Protein 6B3X (pdb70)

Sequence (341 aa):
EFGIDLEFQTMSPEASEYETCYVTSHKGPCRVATYSRDGQLIATGSADASIKILDTERMLANHPVIRTLYDHVDEVTCLAFHPTEQILASGSRDYTLKLFDYSKPSAKRAFKYIQEAEMLRSISFHPSGDFILVGTQHPTLRLYDINTFQCFVSCNPQDQHTDAICSVNYNSSANMYVTGSKDGCIKLWDGVSNRCITTFEKAHDGAEVCSAIFSKNSKYILSSGKDSVAKLWEISTGRTLVRYTGAGLSGRQVHRTQAVFNHTEDYVLLPDERTISLCCWDSRTAERRNLLSLGHNNIVRCIVHSPTNPGFMTCSDDFRARFWYRRYPKPDTQQMIPFQP

Nearest PDB structures (foldseek):
  6b3x-assembly1_A  TM=1.003E+00  e=6.535E-68  Homo sapiens
  8eo0-assembly1_A  TM=8.792E-01  e=9.219E-17  Schizosaccharomyces pombe
  8evl-assembly3_C  TM=8.689E-01  e=1.199E-16  Schizosaccharomyces pombe
  4j8g-assembly1_A  TM=8.724E-01  e=9.291E-16  Schizosaccharomyces pombe
  5i2t-assembly1_A  TM=4.723E-01  e=9.291E-16  Saccharomyces cerevisiae

InterPro domains:
  IPR001680 WD40 repeat [PF00400] (105-134)
  IPR001680 WD40 repeat [PF00400] (166-201)
  IPR001680 WD40 repeat [PF00400] (221-245)
  IPR001680 WD40 repeat [PF00400] (260-290)
  IPR001680 WD40 repeat [PF00400] (295-333)
  IPR001680 WD40 repeat [PF00400] (393-424)
  IPR001680 WD40 repeat [PS50082] (104-138)
  IPR001680 WD40 repeat [PS50082] (169-210)
  IPR001680 WD40 repeat [PS50082] (258-299)
  IPR001680 WD40 repeat [PS50082] (309-343)
  IPR001680 WD40 repeat [SM00320] (97-136)
  IPR001680 WD40 repeat [SM00320] (162-201)
  IPR001680 WD40 repeat [SM00320] (206-245)
  IPR001680 WD40 repeat [SM00320] (248-290)
  IPR001680 WD40 repeat [SM00320] (293-334)
  IPR001680 WD40 repeat [SM00320] (385-425)
  IPR015943 WD40/YVTN repeat-like-containing domain superfamily [G3DSA:2.130.10.10] (86-257)
  IPR015943 WD40/YVTN repeat-like-containing domain superfamily [G3DSA:2.130.10.10] (258-431)
  IPR019775 WD40 repeat, conserved site [PS00678] (321-335)
  IPR032028 Cleavage stimulation factor subunit 1, dimerisation domain [PF16699] (8-60)

Solvent-accessible surface area: 14177 Å² total; per-residue (Å²): 213,129,27,0,42,63,120,200,212,48,111,18,16,20,1,38,95,9,77,38,20,55,60,8,51,7,185,7,26,0,60,12,4,21,23,9,109,80,2,90,26,0,0,0,0,0,36,47,13,12,0,29,0,0,28,12,114,92,4,56,120,152,116,15,28,40,27,30,0,105,38,17,139,44,17,0,30,7,11,10,8,26,29,112,97,90,23,0,0,0,0,0,100,21,83,15,1,17,4,0,62,13,44,137,95,90,22,66,151,20,112,115,118,14,134,9,57,52,34,1,40,14,12,12,12,0,4,26,2,46,17,0,1,0,0,0,74,68,36,29,7,3,2,6,24,20,115,82,54,108,8,21,12,6,62,40,104,159,10,15,5,115,60,6,0,2,9,2,44,21,3,57,50,1,69,34,4,0,0,0,0,67,28,0,18,0,15,4,2,44,0,49,21,1,84,23,89,45,49,10,129,136,0,0,126,35,26,36,0,4,4,0,41,20,1,79,57,19,73,3,0,0,0,1,7,29,47,16,24,0,13,0,21,37,39,97,80,24,172,34,73,14,126,0,53,47,18,9,62,114,90,194,125,15,92,67,12,52,0,9,13,4,27,13,6,1,14,0,1,6,5,11,21,162,64,34,5,0,11,3,4,19,0,78,90,27,117,156,100,81,105,14,90,0,48,11,139,66,38,4,66,4,0,20,20,3,55,73,55,15,0,0,0,0,0,0,19,33,86,106,0,52,2,10,35,89,150,145,58,108,9,49,30,169,88,14,81,109,53,159,52

Structure (mmCIF, N/CA/C/O backbone):
data_6B3X
#
_entry.id   6B3X
#
_cell.length_a   43.863
_cell.length_b   74.491
_cell.length_c   95.105
_cell.angle_alpha   90.00
_cell.angle_beta   90.00
_cell.angle_gamma   90.00
#
_symmetry.space_group_name_H-M   'P 21 21 21'
#
loop_
_entity.id
_entity.type
_entity.pdbx_description
1 polymer 'Cleavage stimulation factor subunit 1'
2 polymer 'Cleavage stimulation factor subunit 3'
3 water water
#
loop_
_atom_site.group_PDB
_atom_site.id
_atom_site.type_symbol
_atom_site.label_atom_id
_atom_site.label_alt_id
_atom_site.label_comp_id
_atom_site.label_asym_id
_atom_site.label_entity_id
_atom_site.label_seq_id
_atom_site.pdbx_PDB_ins_code
_atom_site.Cartn_x
_atom_site.Cartn_y
_atom_site.Cartn_z
_atom_site.occupancy
_atom_site.B_iso_or_equiv
_atom_site.auth_seq_id
_atom_site.auth_comp_id
_atom_site.auth_asym_id
_atom_site.auth_atom_id
_atom_site.pdbx_PDB_model_num
ATOM 1 N N . GLU A 1 5 ? 29.513 39.382 16.497 1.00 76.57 78 GLU A N 1
ATOM 2 C CA . GLU A 1 5 ? 28.895 39.755 15.190 1.00 77.13 78 GLU A CA 1
ATOM 3 C C . GLU A 1 5 ? 29.365 38.838 14.051 1.00 76.69 78 GLU A C 1
ATOM 4 O O . GLU A 1 5 ? 29.454 39.254 12.890 1.00 76.36 78 GLU A O 1
ATOM 10 N N . PHE A 1 6 ? 29.670 37.590 14.406 1.00 71.47 79 PHE A N 1
ATOM 11 C CA . PHE A 1 6 ? 29.955 36.537 13.442 1.00 65.79 79 PHE A CA 1
ATOM 12 C C . PHE A 1 6 ? 28.649 35.797 13.172 1.00 62.32 79 PHE A C 1
ATOM 13 O O . PHE A 1 6 ? 28.054 35.225 14.095 1.00 60.33 79 PHE A O 1
ATOM 21 N N . GLY A 1 7 ? 28.200 35.815 11.917 1.00 56.99 80 GLY A N 1
ATOM 22 C CA . GLY A 1 7 ? 26.922 35.208 11.551 1.00 52.84 80 GLY A CA 1
ATOM 23 C C . GLY A 1 7 ? 26.824 34.818 10.091 1.00 51.57 80 GLY A C 1
ATOM 24 O O . GLY A 1 7 ? 27.694 35.152 9.290 1.00 52.74 80 GLY A O 1
ATOM 25 N N . ILE A 1 8 ? 25.758 34.110 9.738 1.00 51.11 81 ILE A N 1
AT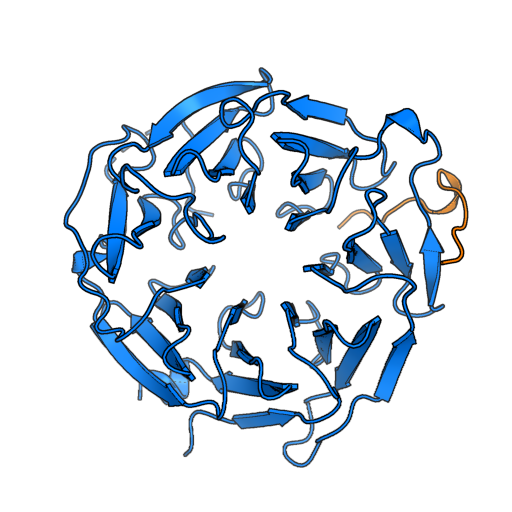OM 26 C CA . ILE A 1 8 ? 25.552 33.704 8.350 1.00 51.08 81 ILE A CA 1
ATOM 27 C C . ILE A 1 8 ? 25.129 34.885 7.467 1.00 52.93 81 ILE A C 1
ATOM 28 O O . ILE A 1 8 ? 24.207 35.635 7.802 1.00 53.07 81 ILE A O 1
ATOM 33 N N . ASP A 1 9 ? 25.839 35.049 6.353 1.00 54.79 82 ASP A N 1
ATOM 34 C CA . ASP A 1 9 ? 25.535 36.069 5.356 1.00 56.94 82 ASP A CA 1
ATOM 35 C C . ASP A 1 9 ? 25.859 35.527 3.965 1.00 58.33 82 ASP A C 1
ATOM 36 O O . ASP A 1 9 ? 27.005 35.603 3.507 1.00 58.20 82 ASP A O 1
ATOM 41 N N . LEU A 1 10 ? 24.837 34.987 3.305 1.00 59.94 83 LEU A N 1
ATOM 42 C CA . LEU A 1 10 ? 24.987 34.330 2.003 1.00 63.06 83 LEU A CA 1
ATOM 43 C C . LEU A 1 10 ? 25.205 35.323 0.863 1.00 66.74 83 LEU A C 1
ATOM 44 O O . LEU A 1 10 ? 25.642 34.945 -0.225 1.00 69.61 83 LEU A O 1
ATOM 49 N N . GLU A 1 11 ? 24.895 36.589 1.119 1.00 69.10 84 GLU A N 1
ATOM 50 C CA . GLU A 1 11 ? 25.115 37.643 0.146 1.00 72.76 84 GLU A CA 1
ATOM 51 C C . GLU A 1 11 ? 26.599 38.000 0.073 1.00 75.88 84 GLU A C 1
ATOM 52 O O . GLU A 1 11 ? 27.116 38.287 -1.006 1.00 78.07 84 GLU A O 1
ATOM 58 N N . PHE A 1 12 ? 27.275 37.970 1.222 1.00 78.63 85 PHE A N 1
ATOM 59 C CA . PHE A 1 12 ? 28.709 38.268 1.303 1.00 79.68 85 PHE A CA 1
ATOM 60 C C . PHE A 1 12 ? 29.455 37.190 2.085 1.00 79.50 85 PHE A C 1
ATOM 61 O O . PHE A 1 12 ? 30.259 36.445 1.527 1.00 81.06 85 PHE A O 1
ATOM 69 N N . GLN A 1 17 ? 34.459 29.308 4.811 1.00 65.17 90 GLN A N 1
ATOM 70 C CA . GLN A 1 17 ? 34.895 28.396 5.868 1.00 65.01 90 GLN A CA 1
ATOM 71 C C . GLN A 1 17 ? 34.272 28.751 7.222 1.00 61.65 90 GLN A C 1
ATOM 72 O O . GLN A 1 17 ? 34.227 29.920 7.611 1.00 63.68 90 GLN A O 1
ATOM 78 N N . THR A 1 18 ? 33.787 27.737 7.930 1.00 57.09 91 THR A N 1
ATOM 79 C CA . THR A 1 18 ? 33.171 27.938 9.240 1.00 54.86 91 THR A CA 1
ATOM 80 C C . THR A 1 18 ? 34.235 28.275 10.291 1.00 54.95 91 THR A C 1
ATOM 81 O O . THR A 1 18 ? 35.427 28.019 10.086 1.00 54.67 91 THR A O 1
ATOM 85 N N . MET A 1 19 ? 33.802 28.847 11.411 1.00 53.45 92 MET A N 1
ATOM 86 C CA . MET A 1 19 ? 34.728 29.291 12.453 1.00 55.61 92 MET A CA 1
ATOM 87 C C . MET A 1 19 ? 34.341 28.811 13.850 1.00 54.41 92 MET A C 1
ATOM 88 O O . MET A 1 19 ? 34.567 29.511 14.844 1.00 54.48 92 MET A O 1
ATOM 93 N N . SER A 1 20 ? 33.773 27.608 13.914 1.00 52.48 93 SER A N 1
ATOM 94 C CA . SER A 1 20 ? 33.285 27.035 15.167 1.00 51.37 93 SER A CA 1
ATOM 95 C C . SER A 1 20 ? 33.187 25.511 15.069 1.00 50.00 93 SER A C 1
ATOM 96 O O . SER A 1 20 ? 33.169 24.964 13.970 1.00 50.87 93 SER A O 1
ATOM 99 N N . PRO A 1 21 ? 33.147 24.820 16.221 1.00 50.17 94 PRO A N 1
ATOM 100 C CA . PRO A 1 21 ? 33.055 23.356 16.215 1.00 49.48 94 PRO A CA 1
ATOM 101 C C . PRO A 1 21 ? 31.681 22.800 15.825 1.00 49.83 94 PRO A C 1
ATOM 102 O O . PRO A 1 21 ? 30.653 23.321 16.263 1.00 51.82 94 PRO A O 1
ATOM 106 N N . GLU A 1 22 ? 31.677 21.745 15.011 1.00 50.41 95 GLU A N 1
ATOM 107 C CA . GLU A 1 22 ? 30.486 20.935 14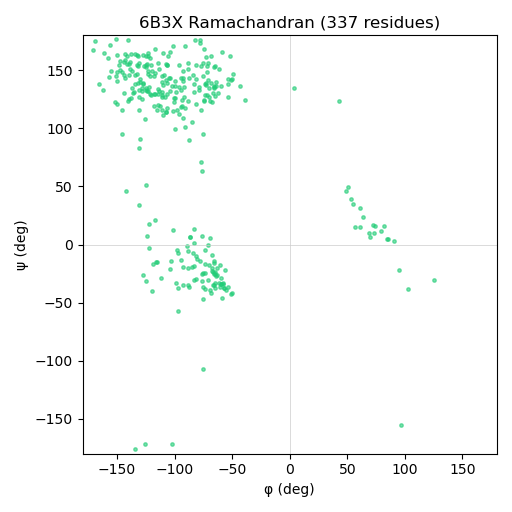.764 1.00 50.22 95 GLU A CA 1
ATOM 108 C C . GLU A 1 22 ? 29.874 20.483 16.076 1.00 48.21 95 GLU A C 1
ATOM 109 O O . GLU A 1 22 ? 30.544 20.458 17.111 1.00 46.67 95 GLU A O 1
ATOM 115 N N . ALA A 1 23 ? 28.616 20.066 16.010 1.00 47.10 96 ALA A N 1
ATOM 116 C CA . ALA A 1 23 ? 27.917 19.509 17.163 1.00 47.36 96 ALA A CA 1
ATOM 117 C C . ALA A 1 23 ? 28.639 18.298 17.763 1.00 46.30 96 ALA A C 1
ATOM 118 O O . ALA A 1 23 ? 28.664 18.131 18.983 1.00 46.21 96 ALA A O 1
ATOM 120 N N . SER A 1 24 ? 29.229 17.472 16.900 1.00 45.74 97 SER A N 1
ATOM 121 C CA . SER A 1 24 ? 29.879 16.222 17.311 1.00 45.79 97 SER A CA 1
ATOM 122 C C . SER A 1 24 ? 31.081 16.428 18.235 1.00 46.53 97 SER A C 1
ATOM 123 O O . SER A 1 24 ? 31.492 15.505 18.941 1.00 47.23 97 SER A O 1
ATOM 126 N N . GLU A 1 25 ? 31.632 17.639 18.222 1.00 46.15 98 GLU A N 1
ATOM 127 C CA . GLU A 1 25 ? 32.762 18.007 19.073 1.00 47.19 98 GLU A CA 1
ATOM 128 C C . GLU A 1 25 ? 32.351 18.446 20.482 1.00 45.15 98 GLU A C 1
ATOM 129 O O . GLU A 1 25 ? 33.210 18.652 21.336 1.00 46.86 98 GLU A O 1
ATOM 135 N N . TYR A 1 26 ? 31.048 18.595 20.719 1.00 43.69 99 TYR A N 1
ATOM 136 C CA . TYR A 1 26 ? 30.537 18.952 22.044 1.00 43.76 99 TYR A CA 1
ATOM 137 C C . TYR A 1 26 ? 30.457 17.716 22.936 1.00 43.31 99 TYR A C 1
ATOM 138 O O . TYR A 1 26 ? 30.317 16.595 22.457 1.00 43.45 99 TYR A O 1
ATOM 147 N N . GLU A 1 27 ? 30.530 17.935 24.237 1.00 42.54 100 GLU A N 1
ATOM 148 C CA . GLU A 1 27 ? 30.325 16.865 25.199 1.00 43.37 100 GLU A CA 1
ATOM 149 C C . GLU A 1 27 ? 29.329 17.322 26.264 1.00 41.68 100 GLU A C 1
ATOM 150 O O . GLU A 1 27 ? 29.150 18.522 26.472 1.00 41.26 100 GLU A O 1
ATOM 156 N N . THR A 1 28 ? 28.662 16.374 26.913 1.00 41.39 101 THR A N 1
ATOM 157 C CA . THR A 1 28 ? 27.861 16.690 28.092 1.00 41.57 101 THR A CA 1
ATOM 158 C C . THR A 1 28 ? 28.811 17.124 29.196 1.00 41.98 101 THR A C 1
ATOM 159 O O . THR A 1 28 ? 29.797 16.443 29.460 1.00 43.31 101 THR A O 1
ATOM 163 N N . CYS A 1 29 ? 28.511 18.255 29.831 1.00 43.68 102 CYS A N 1
ATOM 164 C CA . CYS A 1 29 ? 29.326 18.766 30.931 1.00 44.59 102 CYS A CA 1
ATOM 165 C C . CYS A 1 29 ? 28.581 18.782 32.262 1.00 44.44 102 CYS A C 1
ATOM 166 O O . CYS A 1 29 ? 29.191 18.928 33.316 1.00 47.56 102 CYS A O 1
ATOM 169 N N . TYR A 1 30 ? 27.263 18.635 32.206 1.00 45.35 103 TYR A N 1
ATOM 170 C CA . TYR A 1 30 ? 26.427 18.563 33.407 1.00 45.53 103 TYR A CA 1
ATOM 171 C C . TYR A 1 30 ? 25.037 18.053 33.059 1.00 44.54 103 TYR A C 1
ATOM 172 O O . TYR A 1 30 ? 24.449 18.442 32.038 1.00 42.76 103 TYR A O 1
ATOM 181 N N . VAL A 1 31 ? 24.529 17.173 33.915 1.00 44.94 104 VAL A N 1
ATOM 182 C CA . VAL A 1 31 ? 23.179 16.643 33.773 1.00 45.11 104 VAL A CA 1
ATOM 183 C C . VAL A 1 31 ? 22.327 17.022 34.991 1.00 45.25 104 VAL A C 1
ATOM 184 O O . VAL A 1 31 ? 22.741 16.848 36.143 1.00 45.35 104 VAL A O 1
ATOM 188 N N . THR A 1 32 ? 21.148 17.573 34.724 1.00 43.25 105 THR A N 1
ATOM 189 C CA . THR A 1 32 ? 20.194 17.857 35.788 1.00 44.04 105 THR A CA 1
ATOM 190 C C . THR A 1 32 ? 18.881 17.114 35.570 1.00 44.21 105 THR A C 1
ATOM 191 O O . THR A 1 32 ? 18.525 16.764 34.443 1.00 44.13 105 THR A O 1
ATOM 195 N N . SER A 1 33 ? 18.170 16.867 36.658 1.00 46.24 106 SER A N 1
ATOM 196 C CA . SER A 1 33 ? 16.992 16.036 36.594 1.00 48.25 106 SER A CA 1
ATOM 197 C C . SER A 1 33 ? 15.786 16.716 37.219 1.00 49.04 106 SER A C 1
ATOM 198 O O . SER A 1 33 ? 15.841 17.155 38.364 1.00 48.90 106 SER A O 1
ATOM 201 N N . HIS A 1 34 ? 14.709 16.805 36.440 1.00 48.84 107 HIS A N 1
ATOM 202 C CA . HIS A 1 34 ? 13.393 17.192 36.941 1.00 48.40 107 HIS A CA 1
ATOM 203 C C . HIS A 1 34 ? 12.624 15.960 37.349 1.00 47.89 107 HIS A C 1
ATOM 204 O O . HIS A 1 34 ? 13.049 14.839 37.072 1.00 45.61 107 HIS A O 1
ATOM 211 N N . LYS A 1 35 ? 11.483 16.157 38.007 1.00 48.70 108 LYS A N 1
ATOM 212 C CA . LYS A 1 35 ? 10.617 15.046 38.424 1.00 50.53 108 LYS A CA 1
ATOM 213 C C . LYS A 1 35 ? 9.591 14.658 37.348 1.00 49.92 108 LYS A C 1
ATOM 214 O O . LYS A 1 35 ? 8.849 13.689 37.508 1.00 52.18 108 LYS A O 1
ATOM 220 N N . GLY A 1 36 ? 9.551 15.425 36.262 1.00 46.71 109 GLY A N 1
ATOM 221 C CA . GLY A 1 36 ? 8.738 15.101 35.096 1.00 44.99 109 GLY A CA 1
ATOM 222 C C . GLY A 1 36 ? 9.504 15.444 33.827 1.00 44.25 109 GLY A C 1
ATOM 223 O O . GLY A 1 36 ? 10.611 15.976 33.902 1.00 43.66 109 GLY A O 1
ATOM 224 N N . PRO A 1 37 ? 8.925 15.137 32.649 1.00 43.32 110 PRO A N 1
ATOM 225 C CA . PRO A 1 37 ? 9.575 15.474 31.379 1.00 43.22 110 PRO A CA 1
ATOM 226 C C . PRO A 1 37 ? 10.016 16.940 31.319 1.00 41.71 110 PRO A C 1
ATOM 227 O O . PRO A 1 37 ? 9.317 17.817 31.822 1.00 41.90 110 PRO A O 1
ATOM 231 N N . CYS A 1 38 ? 11.172 17.191 30.718 1.00 41.54 111 CYS A N 1
ATOM 232 C CA . CYS A 1 38 ? 11.711 18.547 30.602 1.00 41.12 111 CYS A CA 1
ATOM 233 C C . CYS A 1 38 ? 11.573 18.987 29.156 1.00 39.00 111 CYS A C 1
ATOM 234 O O . CYS A 1 38 ? 12.197 18.400 28.274 1.00 39.49 111 CYS A O 1
ATOM 237 N N . ARG A 1 39 ? 10.741 19.998 28.910 1.00 38.84 112 ARG A N 1
ATOM 238 C CA . ARG A 1 39 ? 10.356 20.349 27.532 1.00 39.94 112 ARG A CA 1
ATOM 239 C C . ARG A 1 39 ? 10.644 21.793 27.149 1.00 39.63 112 ARG A C 1
ATOM 240 O O . ARG A 1 39 ? 10.242 22.236 26.077 1.00 39.56 112 ARG A O 1
ATOM 248 N N . VAL A 1 40 ? 11.327 22.522 28.029 1.00 39.02 113 VAL A N 1
ATOM 249 C CA . VAL A 1 40 ? 11.751 23.887 27.731 1.00 39.23 113 VAL A CA 1
ATOM 250 C C . VAL A 1 40 ? 13.044 24.260 28.457 1.00 38.73 113 VAL A C 1
ATOM 251 O O . VAL A 1 40 ? 13.274 23.870 29.602 1.00 38.37 113 VAL A O 1
ATOM 255 N N . ALA A 1 41 ? 13.893 24.987 27.740 1.00 38.47 114 ALA A N 1
ATOM 256 C CA . ALA A 1 41 ? 15.028 25.690 28.311 1.00 37.58 114 ALA A CA 1
ATOM 257 C C . ALA A 1 41 ? 15.201 26.990 27.547 1.00 37.79 114 ALA A C 1
ATOM 258 O O . ALA A 1 41 ? 14.734 27.117 26.411 1.00 36.90 114 ALA A O 1
ATOM 260 N N . THR A 1 42 ? 15.852 27.957 28.181 1.00 38.07 115 THR A N 1
ATOM 261 C CA . THR A 1 42 ? 16.225 29.193 27.516 1.00 38.86 115 THR A CA 1
ATOM 262 C C . THR A 1 42 ? 17.533 29.737 28.082 1.00 39.61 115 THR A C 1
ATOM 263 O O . THR A 1 42 ? 17.862 29.508 29.248 1.00 38.77 115 THR A O 1
ATOM 267 N N . TYR A 1 43 ? 18.277 30.435 27.229 1.00 40.83 116 TYR A N 1
ATOM 268 C CA . TYR A 1 43 ? 19.503 31.119 27.621 1.00 41.92 116 TYR A CA 1
ATOM 269 C C . TYR A 1 43 ? 19.205 32.554 27.999 1.00 43.02 116 TYR A C 1
ATOM 270 O O . TYR A 1 43 ? 18.385 33.210 27.357 1.00 43.75 116 TYR A O 1
ATOM 279 N N . SER A 1 44 ? 19.872 33.048 29.034 1.00 44.31 117 SER A N 1
ATOM 280 C CA . SER A 1 44 ? 19.892 34.487 29.273 1.00 46.95 117 SER A CA 1
ATOM 281 C C . SER A 1 44 ? 20.627 35.136 28.100 1.00 47.89 117 SER A C 1
ATOM 282 O O . SER A 1 44 ? 21.440 34.487 27.437 1.00 47.48 117 SER A O 1
ATOM 285 N N . ARG A 1 45 ? 20.319 36.401 27.825 1.00 52.03 118 ARG A N 1
ATOM 286 C CA . ARG A 1 45 ? 20.864 37.087 26.648 1.00 54.91 118 ARG A CA 1
ATOM 287 C C . ARG A 1 45 ? 22.387 37.150 26.663 1.00 55.62 118 ARG A C 1
ATOM 288 O O . ARG A 1 45 ? 23.024 37.068 25.614 1.00 55.45 118 ARG A O 1
ATOM 296 N N . ASP A 1 46 ? 22.957 37.276 27.861 1.00 57.08 119 ASP A N 1
ATOM 297 C CA . ASP A 1 46 ? 24.405 37.294 28.041 1.00 58.78 119 ASP A CA 1
ATOM 298 C C . ASP A 1 46 ? 25.020 35.888 27.973 1.00 57.89 119 ASP A C 1
ATOM 299 O O . ASP A 1 46 ? 26.239 35.739 27.855 1.00 61.39 119 ASP A O 1
ATOM 304 N N . GLY A 1 47 ? 24.172 34.867 28.064 1.00 55.28 12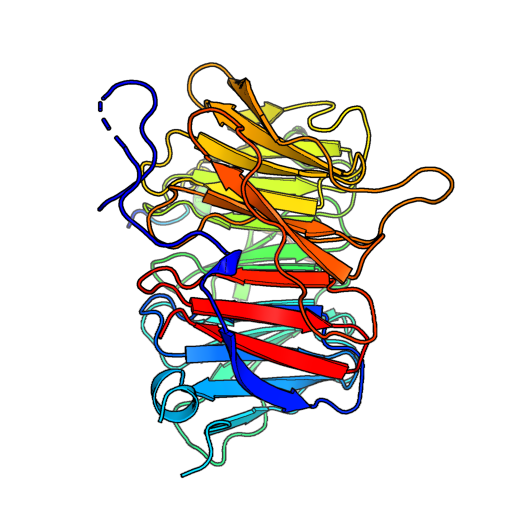0 GLY A N 1
ATOM 305 C CA . GLY A 1 47 ? 24.597 33.483 27.875 1.00 52.12 120 GLY A CA 1
ATOM 306 C C . GLY A 1 47 ? 25.160 32.794 29.101 1.00 49.91 120 GLY A C 1
ATOM 307 O O . GLY A 1 47 ? 25.611 31.657 29.013 1.00 50.60 120 GLY A O 1
ATOM 308 N N . GLN A 1 48 ? 25.129 33.471 30.245 1.00 50.44 121 GLN A N 1
ATOM 309 C CA . GLN A 1 48 ? 25.684 32.916 31.482 1.00 50.86 121 GLN A CA 1
ATOM 310 C C . GLN A 1 48 ? 24.723 31.960 32.173 1.00 47.96 121 GLN A C 1
ATOM 311 O O . GLN A 1 48 ? 25.145 31.032 32.869 1.00 47.23 121 GLN A O 1
ATOM 317 N N . LEU A 1 49 ? 23.432 32.195 31.983 1.00 44.79 122 LEU A N 1
ATOM 318 C CA . LEU A 1 49 ? 22.411 31.426 32.676 1.00 44.31 122 LEU A CA 1
ATOM 319 C C . LEU A 1 49 ? 21.537 30.642 31.710 1.00 41.73 122 LEU A C 1
ATOM 320 O O . LEU A 1 49 ? 21.311 31.065 30.573 1.00 41.68 122 LEU A O 1
ATOM 325 N N . ILE A 1 50 ? 21.079 29.485 32.180 1.00 40.55 123 ILE A N 1
ATOM 326 C CA . ILE A 1 50 ? 20.065 28.684 31.501 1.00 40.66 123 ILE A CA 1
ATOM 327 C C . ILE A 1 50 ? 18.951 28.353 32.493 1.00 41.44 123 ILE A C 1
ATOM 328 O O . ILE A 1 50 ? 19.216 27.985 33.645 1.00 42.05 123 ILE A O 1
ATOM 333 N N . ALA A 1 51 ? 17.711 28.505 32.039 1.00 40.51 124 ALA A N 1
ATOM 334 C CA . ALA A 1 51 ? 16.548 28.109 32.806 1.00 41.09 124 ALA A CA 1
ATOM 335 C C . ALA A 1 51 ? 15.907 26.899 32.140 1.00 41.54 124 ALA A C 1
ATOM 336 O O . ALA A 1 51 ? 15.782 26.860 30.920 1.00 41.33 124 ALA A O 1
ATOM 338 N N . THR A 1 52 ? 15.501 25.921 32.943 1.00 41.88 125 THR A N 1
ATOM 339 C CA . THR A 1 52 ? 14.805 24.743 32.431 1.00 42.78 125 THR A CA 1
ATOM 340 C C . THR A 1 52 ? 13.436 24.597 33.076 1.00 42.70 125 THR A C 1
ATOM 341 O O . THR A 1 52 ? 13.247 24.929 34.249 1.00 42.31 125 THR A O 1
ATOM 345 N N . GLY A 1 53 ? 12.482 24.108 32.294 1.00 42.36 126 GLY A N 1
ATOM 346 C CA . GLY A 1 53 ? 11.121 23.924 32.774 1.00 42.34 126 GLY A CA 1
ATOM 347 C C . GLY A 1 53 ? 10.650 22.516 32.528 1.00 40.99 126 GLY A C 1
ATOM 348 O O . GLY A 1 53 ? 11.113 21.847 31.608 1.00 41.01 126 GLY A O 1
ATOM 349 N N . SER A 1 54 ? 9.711 22.069 33.345 1.00 40.61 127 SER A N 1
ATOM 350 C CA . SER A 1 54 ? 9.298 20.684 33.309 1.00 41.28 127 SER A CA 1
ATOM 351 C C . SER A 1 54 ? 7.798 20.492 33.426 1.00 42.12 127 SER A C 1
ATOM 352 O O . SER A 1 54 ? 7.075 21.387 33.863 1.00 42.85 127 SER A O 1
ATOM 355 N N . ALA A 1 55 ? 7.348 19.294 33.060 1.00 42.64 128 ALA A N 1
ATOM 356 C CA . ALA A 1 55 ? 5.985 18.870 33.336 1.00 43.88 128 ALA A CA 1
ATOM 357 C C . ALA A 1 55 ? 5.712 18.720 34.844 1.00 45.61 128 ALA A C 1
ATOM 358 O O . ALA A 1 55 ? 4.555 18.670 35.256 1.00 47.11 128 ALA A O 1
ATOM 360 N N . ASP A 1 56 ? 6.766 18.660 35.664 1.00 46.41 129 ASP A N 1
ATOM 361 C CA . ASP A 1 56 ? 6.598 18.674 37.120 1.00 48.01 129 ASP A CA 1
ATOM 362 C C . ASP A 1 56 ? 6.285 20.087 37.642 1.00 48.85 129 ASP A C 1
ATOM 363 O O . ASP A 1 56 ? 6.257 20.322 38.854 1.00 49.22 129 ASP A O 1
ATOM 368 N N . ALA A 1 57 ? 6.071 21.013 36.704 1.00 48.30 130 ALA A N 1
ATOM 369 C CA . ALA A 1 57 ? 5.651 22.400 36.974 1.00 47.20 130 ALA A CA 1
ATOM 370 C C . ALA A 1 57 ? 6.708 23.270 37.668 1.00 45.89 130 ALA A C 1
ATOM 371 O O . ALA A 1 57 ? 6.412 24.385 38.087 1.00 46.12 130 ALA A O 1
ATOM 373 N N . SER A 1 58 ? 7.936 22.765 37.767 1.00 45.13 131 SER A N 1
ATOM 374 C CA . SER A 1 58 ? 9.031 23.504 38.400 1.00 44.05 131 SER A CA 1
ATOM 375 C C . SER A 1 58 ? 10.038 24.055 37.391 1.00 43.86 131 SER A C 1
ATOM 376 O O . SER A 1 58 ? 10.111 23.602 36.233 1.00 41.29 131 SER A O 1
ATOM 379 N N . ILE A 1 59 ? 10.824 25.021 37.861 1.00 42.98 132 ILE A N 1
ATOM 380 C CA . ILE A 1 59 ? 11.823 25.689 37.046 1.00 43.13 132 ILE A CA 1
ATOM 381 C C . ILE A 1 59 ? 13.187 25.692 37.727 1.00 45.06 132 ILE A C 1
ATOM 382 O O . ILE A 1 59 ? 13.303 26.020 38.913 1.00 47.09 132 ILE A O 1
ATOM 387 N N . LYS A 1 60 ? 14.215 25.320 36.972 1.00 45.11 133 LYS A N 1
ATOM 388 C CA . LYS A 1 60 ? 15.586 25.402 37.454 1.00 46.09 133 LYS A CA 1
ATOM 389 C C . LYS A 1 60 ? 16.289 26.543 36.747 1.00 44.75 133 LYS A C 1
ATOM 390 O O . LYS A 1 60 ? 16.073 26.770 35.561 1.00 44.37 133 LYS A O 1
ATOM 396 N N . ILE A 1 61 ? 17.121 27.269 37.480 1.00 45.02 134 ILE A N 1
ATOM 397 C CA . ILE A 1 61 ? 18.042 28.204 36.855 1.00 45.75 134 ILE A CA 1
ATOM 398 C C . ILE A 1 61 ? 19.442 27.677 37.096 1.00 46.13 134 ILE A C 1
ATOM 399 O O . ILE A 1 61 ? 19.793 27.298 38.216 1.00 45.49 134 ILE A O 1
ATOM 404 N N . LEU A 1 62 ? 20.226 27.652 36.026 1.00 47.20 135 LEU A N 1
ATOM 405 C CA . LEU A 1 62 ? 21.527 27.013 36.029 1.00 49.57 135 LEU A CA 1
ATOM 406 C C . LEU A 1 62 ? 22.612 27.979 35.590 1.00 49.95 135 LEU A C 1
ATOM 407 O O . LEU A 1 62 ? 22.446 28.704 34.611 1.00 49.15 135 LEU A O 1
ATOM 412 N N . ASP A 1 63 ? 23.718 27.990 36.330 1.00 52.46 136 ASP A N 1
ATOM 413 C CA . ASP A 1 63 ? 24.880 28.787 35.961 1.00 53.82 136 ASP A CA 1
ATOM 414 C C . ASP A 1 63 ? 25.826 27.969 35.086 1.00 52.89 136 ASP A C 1
ATOM 415 O O . ASP A 1 63 ? 26.364 26.951 35.522 1.00 53.32 136 ASP A O 1
ATOM 420 N N . THR A 1 64 ? 26.020 28.424 33.852 1.00 51.79 137 THR A N 1
ATOM 421 C CA . THR A 1 64 ? 26.860 27.721 32.879 1.00 52.90 137 THR A CA 1
ATOM 422 C C . THR A 1 64 ? 28.320 27.574 33.306 1.00 55.05 137 THR A C 1
ATOM 423 O O . THR A 1 64 ? 28.966 26.578 32.970 1.00 56.09 137 THR A O 1
ATOM 427 N N . GLU A 1 65 ? 28.842 28.562 34.029 1.00 56.30 138 GLU A N 1
ATOM 428 C CA . GLU A 1 65 ? 30.223 28.507 34.505 1.00 59.13 138 GLU A CA 1
ATOM 429 C C . GLU A 1 65 ? 30.410 27.426 35.563 1.00 57.19 138 GLU A C 1
ATOM 430 O O . GLU A 1 65 ? 31.401 26.698 35.541 1.00 55.73 138 GLU A O 1
ATOM 436 N N . ARG A 1 66 ? 29.447 27.314 36.473 1.00 56.99 139 ARG A N 1
ATOM 437 C CA . ARG A 1 66 ? 29.467 26.264 37.489 1.00 57.44 139 ARG A CA 1
ATOM 438 C C . ARG A 1 66 ? 29.347 24.882 36.856 1.00 57.29 139 ARG A C 1
ATOM 439 O O . ARG A 1 66 ? 29.981 23.926 37.303 1.00 60.18 139 ARG A O 1
ATOM 447 N N . MET A 1 67 ? 28.536 24.791 35.806 1.00 56.20 140 MET A N 1
ATOM 448 C CA . MET A 1 67 ? 28.388 23.561 35.040 1.00 56.23 140 MET A CA 1
ATOM 449 C C . MET A 1 67 ? 29.671 23.162 34.314 1.00 57.11 140 MET A C 1
ATOM 450 O O . MET A 1 67 ? 29.938 21.975 34.148 1.00 58.33 140 MET A O 1
ATOM 455 N N . LEU A 1 68 ? 30.449 24.149 33.873 1.00 57.86 141 LEU A N 1
ATOM 456 C CA . LEU A 1 68 ? 31.746 23.881 33.254 1.00 60.49 141 LEU A CA 1
ATOM 457 C C . LEU A 1 68 ? 32.794 23.457 34.285 1.00 63.25 141 LEU A C 1
ATOM 458 O O . LEU A 1 68 ? 33.612 22.575 34.013 1.00 65.01 141 LEU A O 1
ATOM 463 N N . ALA A 1 69 ? 32.754 24.079 35.463 1.00 62.90 142 ALA A N 1
ATOM 464 C CA . ALA A 1 69 ? 33.707 23.799 36.536 1.00 64.65 142 ALA A CA 1
ATOM 465 C C . ALA A 1 69 ? 33.390 22.477 37.226 1.00 66.42 142 ALA A C 1
ATOM 466 O O . ALA A 1 69 ? 34.012 21.452 36.945 1.00 69.43 142 ALA A O 1
ATOM 468 N N . ASN A 1 89 ? 30.197 24.280 44.721 1.00 71.13 162 ASN A N 1
ATOM 469 C CA . ASN A 1 89 ? 28.996 25.108 44.619 1.00 72.31 162 ASN A CA 1
ATOM 470 C C . ASN A 1 89 ? 28.042 24.655 43.509 1.00 69.77 162 ASN A C 1
ATOM 471 O O . ASN A 1 89 ? 28.421 24.576 42.336 1.00 67.63 162 ASN A O 1
ATOM 476 N N . HIS A 1 90 ? 26.800 24.375 43.900 1.00 67.04 163 HIS A N 1
ATOM 477 C CA . HIS A 1 90 ? 25.819 23.726 43.031 1.00 65.59 163 HIS A CA 1
ATOM 478 C C . HIS A 1 90 ? 25.430 24.550 41.828 1.00 62.49 163 HIS A C 1
ATOM 479 O O . HIS A 1 90 ? 25.051 25.717 41.970 1.00 61.62 163 HIS A O 1
ATOM 486 N N . PRO A 1 91 ? 25.521 23.952 40.623 1.00 58.93 164 PRO A N 1
ATOM 487 C CA . PRO A 1 91 ? 25.157 24.615 39.365 1.00 56.17 164 PRO A CA 1
ATOM 488 C C . PRO A 1 91 ? 23.709 25.108 39.324 1.00 53.24 164 PRO A C 1
ATOM 489 O O . PRO A 1 91 ? 23.423 26.128 38.693 1.00 52.38 164 PRO A O 1
ATOM 493 N N . VAL A 1 92 ? 22.811 24.383 39.987 1.00 52.56 165 VAL A N 1
ATOM 494 C CA . VAL A 1 92 ? 21.423 24.813 40.135 1.00 50.46 165 VAL A CA 1
ATOM 495 C C . VAL A 1 92 ? 21.395 25.916 41.178 1.00 50.02 165 VAL A C 1
ATOM 496 O O . VAL A 1 92 ? 21.353 25.649 42.383 1.00 52.09 165 VAL A O 1
ATOM 500 N N . ILE A 1 93 ? 21.442 27.158 40.711 1.00 48.87 166 ILE A N 1
ATOM 501 C CA . ILE A 1 93 ? 21.476 28.301 41.621 1.00 48.60 166 ILE A CA 1
ATOM 502 C C . ILE A 1 93 ? 20.078 28.726 42.066 1.00 48.94 166 ILE A C 1
ATOM 503 O O . ILE A 1 93 ? 19.929 29.406 43.078 1.00 49.47 166 ILE A O 1
ATOM 508 N N . ARG A 1 94 ? 19.062 28.312 41.313 1.00 48.60 167 ARG A N 1
ATOM 509 C CA . ARG A 1 94 ? 17.680 28.658 41.625 1.00 49.13 167 ARG A CA 1
ATOM 510 C C . ARG A 1 94 ? 16.725 27.519 41.311 1.00 48.36 167 ARG A C 1
ATOM 511 O O . ARG A 1 94 ? 16.910 26.802 40.330 1.00 48.26 167 ARG A O 1
ATOM 519 N N . THR A 1 95 ? 15.709 27.358 42.156 1.00 48.08 168 THR A N 1
ATOM 520 C CA . THR A 1 95 ? 14.541 26.552 41.817 1.00 47.75 168 THR A CA 1
ATOM 521 C C . THR A 1 95 ? 13.275 27.337 42.135 1.00 46.68 168 THR A C 1
ATOM 522 O O . THR A 1 95 ? 13.156 27.935 43.199 1.00 48.45 168 THR A O 1
ATOM 526 N N . LEU A 1 96 ? 12.340 27.344 41.192 1.00 45.83 169 LEU A N 1
ATOM 527 C CA . LEU A 1 96 ? 11.125 28.140 41.318 1.00 45.71 169 LEU A CA 1
ATOM 528 C C . LEU A 1 96 ? 9.883 27.267 41.153 1.00 46.58 169 LEU A C 1
ATOM 529 O O . LEU A 1 96 ? 9.806 26.445 40.228 1.00 44.47 169 LEU A O 1
ATOM 534 N N . TYR A 1 97 ? 8.928 27.448 42.067 1.00 47.28 170 TYR A N 1
ATOM 535 C CA . TYR A 1 97 ? 7.718 26.627 42.129 1.00 48.17 170 TYR A CA 1
ATOM 536 C C . TYR A 1 97 ? 6.473 27.502 42.240 1.00 48.07 170 TYR A C 1
ATOM 537 O O . TYR A 1 97 ? 5.958 27.729 43.342 1.00 49.28 170 TYR A O 1
ATOM 546 N N . ASP A 1 98 ? 5.992 27.997 41.104 1.00 46.51 171 ASP A N 1
ATOM 547 C CA . ASP A 1 98 ? 4.753 28.768 41.083 1.00 46.97 171 ASP A CA 1
ATOM 548 C C . ASP A 1 98 ? 3.921 28.463 39.845 1.00 46.19 171 ASP A C 1
ATOM 549 O O . ASP A 1 98 ? 3.417 29.355 39.171 1.00 47.14 171 ASP A O 1
ATOM 554 N N . HIS A 1 99 ? 3.796 27.174 39.560 1.00 46.93 172 HIS A N 1
ATOM 555 C CA . HIS A 1 99 ? 2.914 26.678 38.517 1.00 46.41 172 HIS A CA 1
ATOM 556 C C . HIS A 1 99 ? 2.287 25.417 39.022 1.00 46.36 172 HIS A C 1
ATOM 557 O O . HIS A 1 99 ? 2.838 24.755 39.900 1.00 46.05 172 HIS A O 1
ATOM 564 N N . VAL A 1 100 ? 1.122 25.077 38.487 1.00 47.01 173 VAL A N 1
ATOM 565 C CA . VAL A 1 100 ? 0.414 23.873 38.916 1.00 48.13 173 VAL A CA 1
ATOM 566 C C . VAL A 1 100 ? 0.171 22.947 37.728 1.00 47.63 173 VAL A C 1
ATOM 567 O O . VAL A 1 100 ? -0.667 22.047 37.776 1.00 48.45 173 VAL A O 1
ATOM 571 N N . ASP A 1 101 ? 0.923 23.191 36.661 1.00 47.46 174 ASP A N 1
ATOM 572 C CA . ASP A 1 101 ? 0.894 22.375 35.459 1.00 47.36 174 ASP A CA 1
ATOM 573 C C . ASP A 1 101 ? 2.172 22.663 34.673 1.00 46.65 174 ASP A C 1
ATOM 574 O O . ASP A 1 101 ? 2.862 23.651 34.940 1.00 45.29 174 ASP A O 1
ATOM 579 N N . GLU A 1 102 ? 2.482 21.790 33.717 1.00 46.02 175 GLU A N 1
ATOM 580 C CA . GLU A 1 102 ? 3.677 21.907 32.881 1.00 45.38 175 GLU A CA 1
ATOM 581 C C . GLU A 1 102 ? 4.020 23.336 32.471 1.00 44.06 175 GLU A C 1
ATOM 582 O O . GLU A 1 102 ? 3.195 24.048 31.887 1.00 44.81 175 GLU A O 1
ATOM 588 N N . VAL A 1 103 ? 5.242 23.749 32.779 1.00 40.82 176 VAL A N 1
ATOM 589 C CA . VAL A 1 103 ? 5.783 24.970 32.197 1.00 40.14 176 VAL A CA 1
ATOM 590 C C . VAL A 1 103 ? 6.264 24.673 30.775 1.00 39.22 176 VAL A C 1
ATOM 591 O O . VAL A 1 103 ? 6.935 23.672 30.529 1.00 40.02 176 VAL A O 1
ATOM 595 N N . THR A 1 104 ? 5.886 25.545 29.849 1.00 38.85 177 THR A N 1
ATOM 596 C CA . THR A 1 104 ? 6.016 25.295 28.414 1.00 38.15 177 THR A CA 1
ATOM 597 C C . THR A 1 104 ? 6.921 26.303 27.718 1.00 37.55 177 THR A C 1
ATOM 598 O O . THR A 1 104 ? 7.345 26.072 26.589 1.00 37.64 177 THR A O 1
ATOM 602 N N . CYS A 1 105 ? 7.191 27.430 28.374 1.00 36.99 178 CYS A N 1
ATOM 603 C CA . CYS A 1 105 ? 8.005 28.487 27.765 1.00 37.03 178 CYS A CA 1
ATOM 604 C C . CYS A 1 105 ? 8.680 29.368 28.810 1.00 36.17 178 CYS A C 1
ATOM 605 O O . CYS A 1 105 ? 8.153 29.560 29.900 1.00 35.82 178 CYS A O 1
ATOM 608 N N . LEU A 1 106 ? 9.852 29.893 28.458 1.00 35.25 179 LEU A N 1
ATOM 609 C CA . LEU A 1 106 ? 10.627 30.739 29.354 1.00 37.63 179 LEU A CA 1
ATOM 610 C C . LEU A 1 106 ? 11.372 31.816 28.583 1.00 37.19 179 LEU A C 1
ATOM 611 O O . LEU A 1 106 ? 11.793 31.615 27.443 1.00 38.26 179 LEU A O 1
ATOM 616 N N . ALA A 1 107 ? 11.544 32.958 29.236 1.00 38.19 180 ALA A N 1
ATOM 617 C CA . ALA A 1 107 ? 12.297 34.071 28.684 1.00 37.51 180 ALA A CA 1
ATOM 618 C C . ALA A 1 107 ? 12.908 34.880 29.820 1.00 37.25 180 ALA A C 1
ATOM 619 O O . ALA A 1 107 ? 12.200 35.340 30.717 1.00 36.53 180 ALA A O 1
ATOM 621 N N . PHE A 1 108 ? 14.226 35.023 29.789 1.00 37.85 181 PHE A N 1
ATOM 622 C CA . PHE A 1 108 ? 14.926 35.893 30.727 1.00 40.77 181 PHE A CA 1
ATOM 623 C C . PHE A 1 108 ? 14.686 37.364 30.391 1.00 42.48 181 PHE A C 1
ATOM 624 O O . PHE A 1 108 ? 14.732 37.756 29.220 1.00 44.53 181 PHE A O 1
ATOM 632 N N . HIS A 1 109 ? 14.437 38.176 31.416 1.00 44.74 182 HIS A N 1
ATOM 633 C CA . HIS A 1 109 ? 14.427 39.628 31.256 1.00 45.62 182 HIS A CA 1
ATOM 634 C C . HIS A 1 109 ? 15.780 40.075 30.765 1.00 45.48 182 HIS A C 1
ATOM 635 O O . HIS A 1 109 ? 16.800 39.587 31.240 1.00 43.70 182 HIS A O 1
ATOM 642 N N . PRO A 1 110 ? 15.806 40.989 29.781 1.00 47.67 183 PRO A N 1
ATOM 643 C CA . PRO A 1 110 ? 17.073 41.423 29.181 1.00 49.21 183 PRO A CA 1
ATOM 644 C C . PRO A 1 110 ? 18.023 42.214 30.085 1.00 51.29 183 PRO A C 1
ATOM 645 O O . PRO A 1 110 ? 19.220 42.246 29.804 1.00 52.28 183 PRO A O 1
ATOM 649 N N . THR A 1 111 ? 17.510 42.860 31.132 1.00 52.21 184 THR A N 1
ATOM 650 C CA . THR A 1 111 ? 18.358 43.689 32.003 1.00 54.45 184 THR A CA 1
ATOM 651 C C . THR A 1 111 ? 18.236 43.335 33.480 1.00 55.46 184 THR A C 1
ATOM 652 O O . THR A 1 111 ? 19.161 43.570 34.261 1.00 58.45 184 THR A O 1
ATOM 656 N N . GLU A 1 112 ? 17.087 42.789 33.854 1.00 55.03 185 GLU A N 1
ATOM 657 C CA . GLU A 1 112 ? 16.764 42.536 35.247 1.00 56.52 185 GLU A CA 1
ATOM 658 C C . GLU A 1 112 ? 16.846 41.042 35.562 1.00 54.22 185 GLU A C 1
ATOM 659 O O . GLU A 1 112 ? 16.690 40.203 34.673 1.00 53.41 185 GLU A O 1
ATOM 665 N N . GLN A 1 113 ? 17.094 40.721 36.831 1.00 52.35 186 GLN A N 1
ATOM 666 C CA . GLN A 1 113 ? 17.088 39.340 37.299 1.00 50.40 186 GLN A CA 1
ATOM 667 C C . GLN A 1 113 ? 15.652 38.840 37.451 1.00 48.11 186 GLN A C 1
ATOM 668 O O . GLN A 1 113 ? 15.186 38.509 38.551 1.00 46.96 186 GLN A O 1
ATOM 674 N N . ILE A 1 114 ? 14.964 38.804 36.316 1.00 45.44 187 ILE A N 1
ATOM 675 C CA . ILE A 1 114 ? 13.589 38.360 36.221 1.00 43.71 187 ILE A CA 1
ATOM 676 C C . ILE A 1 114 ? 13.503 37.290 35.140 1.00 42.66 187 ILE A C 1
ATOM 677 O O . ILE A 1 114 ? 14.131 37.397 34.079 1.00 41.69 187 ILE A O 1
ATOM 682 N N . LEU A 1 115 ? 12.740 36.245 35.437 1.00 42.57 188 LEU A N 1
ATOM 683 C CA . LEU A 1 115 ? 12.429 35.213 34.467 1.00 41.73 188 LEU A CA 1
ATOM 684 C C . LEU A 1 115 ? 10.935 35.216 34.235 1.00 42.33 188 LEU A C 1
ATOM 685 O O . LEU A 1 115 ? 10.152 35.214 35.191 1.00 42.89 188 LEU A O 1
ATOM 690 N N . ALA A 1 116 ? 10.551 35.261 32.963 1.00 40.58 189 ALA A N 1
ATOM 691 C CA . ALA A 1 116 ? 9.168 35.081 32.579 1.00 41.06 189 ALA A CA 1
ATOM 692 C C . ALA A 1 116 ? 8.919 33.612 32.287 1.00 41.80 189 ALA A C 1
ATOM 693 O O . ALA A 1 116 ? 9.709 32.947 31.602 1.00 40.90 189 ALA A O 1
ATOM 695 N N . SER A 1 117 ? 7.804 33.119 32.804 1.00 42.38 190 SER A N 1
ATOM 696 C CA . SER A 1 117 ? 7.444 31.721 32.679 1.00 43.06 190 SER A CA 1
ATOM 697 C C . SER A 1 117 ? 6.011 31.572 32.168 1.00 41.70 190 SER A C 1
ATOM 698 O O . SER A 1 117 ? 5.120 32.309 32.583 1.00 42.04 190 SER A O 1
ATOM 701 N N . GLY A 1 118 ? 5.796 30.612 31.277 1.00 40.61 191 GLY A N 1
ATOM 702 C CA . GLY A 1 118 ? 4.464 30.348 30.735 1.00 39.93 191 GLY A CA 1
ATOM 703 C C . GLY A 1 118 ? 4.105 28.886 30.891 1.00 40.06 191 GLY A C 1
ATOM 704 O O . GLY A 1 118 ? 4.944 28.010 30.675 1.00 39.80 191 GLY A O 1
ATOM 705 N N . SER A 1 119 ? 2.855 28.615 31.254 1.00 40.22 192 SER A N 1
ATOM 706 C CA . SER A 1 119 ? 2.452 27.254 31.585 1.00 41.28 192 SER A CA 1
ATOM 707 C C . SER A 1 119 ? 1.156 26.790 30.921 1.00 41.40 192 SER A C 1
ATOM 708 O O . SER A 1 119 ? 0.361 27.593 30.442 1.00 41.69 192 SER A O 1
ATOM 711 N N . ARG A 1 120 ? 0.959 25.476 30.916 1.00 42.64 193 ARG A N 1
ATOM 712 C CA . ARG A 1 120 ? -0.329 24.875 30.590 1.00 45.50 193 ARG A CA 1
ATOM 713 C C . ARG A 1 120 ? -1.384 25.185 31.663 1.00 44.80 193 ARG A C 1
ATOM 714 O O . ARG A 1 120 ? -2.556 24.884 31.468 1.00 45.14 193 ARG A O 1
ATOM 722 N N . ASP A 1 121 ? -0.970 25.768 32.791 1.00 44.09 194 ASP A N 1
ATOM 723 C CA . ASP A 1 121 ? -1.921 26.213 33.828 1.00 44.30 194 ASP A CA 1
ATOM 724 C C . ASP A 1 121 ? -2.524 27.594 33.528 1.00 44.61 194 ASP A C 1
ATOM 725 O O . ASP A 1 121 ? -3.129 28.226 34.400 1.00 45.16 194 ASP A O 1
ATOM 730 N N . TYR A 1 122 ? -2.331 28.051 32.289 1.00 44.91 195 TYR A N 1
ATOM 731 C CA . TYR A 1 122 ? -2.946 29.274 31.761 1.00 44.88 195 TYR A CA 1
ATOM 732 C C . TYR A 1 122 ? -2.333 30.561 32.312 1.00 43.81 195 TYR A C 1
ATOM 733 O O . TYR A 1 122 ? -2.865 31.641 32.086 1.00 42.27 195 TYR A O 1
ATOM 742 N N . THR A 1 123 ? -1.212 30.456 33.019 1.00 42.01 196 THR A N 1
ATOM 743 C CA . T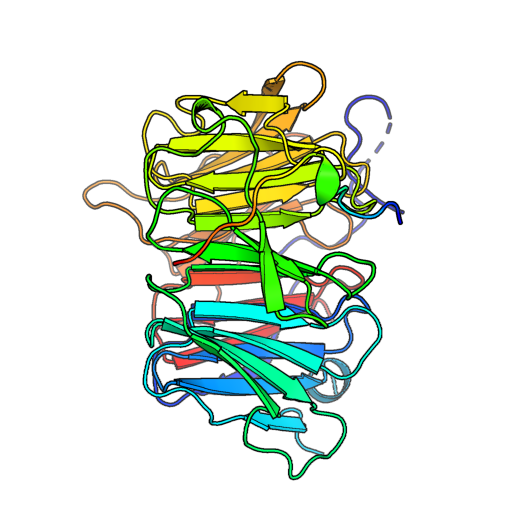HR A 1 123 ? -0.604 31.649 33.591 1.00 42.17 196 THR A CA 1
ATOM 744 C C . THR A 1 123 ? 0.742 32.001 32.978 1.00 41.07 196 THR A C 1
ATOM 745 O O . THR A 1 123 ? 1.477 31.142 32.498 1.00 41.53 196 THR A O 1
ATOM 749 N N . LEU A 1 124 ? 1.033 33.292 32.996 1.00 43.20 197 LEU A N 1
ATOM 750 C CA . LEU A 1 124 ? 2.354 33.804 32.715 1.00 43.87 197 LEU A CA 1
ATOM 751 C C . LEU A 1 124 ? 2.883 34.351 34.026 1.00 45.21 197 LEU A C 1
ATOM 752 O O . LEU A 1 124 ? 2.335 35.309 34.568 1.00 46.99 197 LEU A O 1
ATOM 757 N N . LYS A 1 125 ? 3.947 33.743 34.532 1.00 44.81 198 LYS A N 1
ATOM 758 C CA . LYS A 1 125 ? 4.528 34.162 35.795 1.00 44.31 198 LYS A CA 1
ATOM 759 C C . LYS A 1 125 ? 5.819 34.931 35.588 1.00 44.79 198 LYS A C 1
ATOM 760 O O . LYS A 1 125 ? 6.608 34.613 34.687 1.00 44.71 198 LYS A O 1
ATOM 766 N N . LEU A 1 126 ? 6.027 35.937 36.437 1.00 44.47 199 LEU A N 1
ATOM 767 C CA . LEU A 1 126 ? 7.286 36.667 36.497 1.00 44.16 199 LEU A CA 1
ATOM 768 C C . LEU A 1 126 ? 7.997 36.414 37.820 1.00 45.01 199 LEU A C 1
ATOM 769 O O . LEU A 1 126 ? 7.474 36.726 38.899 1.00 45.06 199 LEU A O 1
ATOM 774 N N . PHE A 1 127 ? 9.194 35.848 37.726 1.00 45.30 200 PHE A N 1
ATOM 775 C CA . PHE A 1 127 ? 9.996 35.531 38.899 1.00 44.40 200 PHE A CA 1
ATOM 776 C C . PHE A 1 127 ? 11.158 36.500 39.019 1.00 44.16 200 PHE A C 1
ATOM 777 O O . PHE A 1 127 ? 11.896 36.713 38.059 1.00 43.34 200 PHE A O 1
ATOM 785 N N . ASP A 1 128 ? 11.309 37.083 40.202 1.00 45.93 201 ASP A N 1
ATOM 786 C CA . ASP A 1 128 ? 12.482 37.873 40.541 1.00 48.41 201 ASP A CA 1
ATOM 787 C C . ASP A 1 128 ? 13.440 36.894 41.206 1.00 48.84 201 ASP A C 1
ATOM 788 O O . ASP A 1 128 ? 13.183 36.418 42.318 1.00 49.51 201 ASP A O 1
ATOM 793 N N . TYR A 1 129 ? 14.526 36.563 40.510 1.00 47.93 202 TYR A N 1
ATOM 794 C CA . TYR A 1 129 ? 15.448 35.547 41.013 1.00 47.92 202 TYR A CA 1
ATOM 795 C C . TYR A 1 129 ? 16.727 36.090 41.657 1.00 48.71 202 TYR A C 1
ATOM 796 O O . TYR A 1 129 ? 17.650 35.327 41.914 1.00 50.33 202 TYR A O 1
ATOM 805 N N . SER A 1 130 ? 16.775 37.394 41.929 1.00 50.88 203 SER A N 1
ATOM 806 C CA . SER A 1 130 ? 17.949 38.005 42.565 1.00 53.05 203 SER A CA 1
ATOM 807 C C . SER A 1 130 ? 18.294 37.359 43.911 1.00 55.34 203 SER A C 1
ATOM 808 O O . SER A 1 130 ? 19.473 37.178 44.228 1.00 56.51 203 SER A O 1
ATOM 811 N N . LYS A 1 131 ? 17.266 36.996 44.678 1.00 56.15 204 LYS A N 1
ATOM 812 C CA . LYS A 1 131 ? 17.447 36.288 45.945 1.00 58.91 204 LYS A CA 1
ATOM 813 C C . LYS A 1 131 ? 17.393 34.766 45.775 1.00 59.08 204 LYS A C 1
ATOM 814 O O . LYS A 1 131 ? 16.438 34.243 45.200 1.00 58.83 204 LYS A O 1
ATOM 820 N N . PRO A 1 132 ? 18.427 34.055 46.274 1.00 59.65 205 PRO A N 1
ATOM 821 C CA . PRO A 1 132 ? 18.531 32.585 46.242 1.00 59.39 205 PRO A CA 1
ATOM 822 C C . PRO A 1 132 ? 17.292 31.878 46.794 1.00 59.60 205 PRO A C 1
ATOM 823 O O . PRO A 1 132 ? 16.831 30.896 46.213 1.00 58.94 205 PRO A O 1
ATOM 827 N N . SER A 1 133 ? 16.767 32.391 47.905 1.00 59.49 206 SER A N 1
ATOM 828 C CA . SER A 1 133 ? 15.594 31.836 48.580 1.00 58.25 206 SER A CA 1
ATOM 829 C C . SER A 1 133 ? 14.274 31.954 47.803 1.00 58.26 206 SER A C 1
ATOM 830 O O . SER A 1 133 ? 13.319 31.239 48.113 1.00 57.77 206 SER A O 1
ATOM 833 N N . ALA A 1 134 ? 14.214 32.866 46.830 1.00 57.99 207 ALA A N 1
ATOM 834 C CA . ALA A 1 134 ? 12.981 33.139 46.066 1.00 59.45 207 ALA A CA 1
ATOM 835 C C . ALA A 1 134 ? 12.381 31.875 45.458 1.00 56.77 207 ALA A C 1
ATOM 836 O O . ALA A 1 134 ? 13.078 31.126 44.777 1.00 58.73 207 ALA A O 1
ATOM 838 N N . LYS A 1 135 ? 11.097 31.636 45.718 1.00 54.82 208 LYS A N 1
ATOM 839 C CA . LYS A 1 135 ? 10.425 30.428 45.230 1.00 53.03 208 LYS A CA 1
ATOM 840 C C . LYS A 1 135 ? 9.240 30.730 44.320 1.00 50.96 208 LYS A C 1
ATOM 841 O O . LYS A 1 135 ? 9.033 30.042 43.322 1.00 47.76 208 LYS A O 1
ATOM 847 N N . ARG A 1 136 ? 8.466 31.755 44.675 1.00 51.49 209 ARG A N 1
ATOM 848 C CA . ARG A 1 136 ? 7.252 32.098 43.940 1.00 51.62 209 ARG A CA 1
ATOM 849 C C . ARG A 1 136 ? 7.488 33.287 43.014 1.00 49.77 209 ARG A C 1
ATOM 850 O O . ARG A 1 136 ? 8.539 33.930 43.068 1.00 50.05 209 ARG A O 1
ATOM 858 N N . ALA A 1 137 ? 6.505 33.562 42.163 1.00 48.58 210 ALA A N 1
ATOM 859 C CA . ALA A 1 137 ? 6.517 34.725 41.281 1.00 47.75 210 ALA A CA 1
ATOM 860 C C . ALA A 1 137 ? 5.910 35.941 41.979 1.00 49.05 210 ALA A C 1
ATOM 861 O O . ALA A 1 137 ? 5.047 35.793 42.847 1.00 49.67 210 ALA A O 1
ATOM 863 N N . PHE A 1 138 ? 6.355 37.140 41.603 1.00 50.14 211 PHE A N 1
ATOM 864 C CA . PHE A 1 138 ? 5.846 38.369 42.223 1.00 51.35 211 PHE A CA 1
ATOM 865 C C . PHE A 1 138 ? 4.586 38.908 41.546 1.00 53.61 211 PHE A C 1
ATOM 866 O O . PHE A 1 138 ? 3.689 39.425 42.214 1.00 56.60 211 PHE A O 1
ATOM 874 N N . LYS A 1 139 ? 4.528 38.778 40.224 1.00 54.26 212 LYS A N 1
ATOM 875 C CA . LYS A 1 139 ? 3.355 39.142 39.445 1.00 55.60 212 LYS A CA 1
ATOM 876 C C . LYS A 1 139 ? 3.051 38.014 38.480 1.00 54.18 212 LYS A C 1
ATOM 877 O O . LYS A 1 139 ? 3.942 37.240 38.117 1.00 54.53 212 LYS A O 1
ATOM 883 N N . TYR A 1 140 ? 1.792 37.913 38.073 1.00 53.28 213 TYR A N 1
ATOM 884 C CA . TYR A 1 140 ? 1.413 36.973 37.032 1.00 52.23 213 TYR A CA 1
ATOM 885 C C . TYR A 1 140 ? 0.244 37.479 36.194 1.00 51.62 213 TYR A C 1
ATOM 886 O O . TYR A 1 140 ? -0.557 38.299 36.644 1.00 50.95 213 TYR A O 1
ATOM 895 N N . ILE A 1 141 ? 0.178 36.990 34.962 1.00 50.27 214 ILE A N 1
ATOM 896 C CA . ILE A 1 141 ? -0.964 37.214 34.095 1.00 50.55 214 ILE A CA 1
ATOM 897 C C . ILE A 1 141 ? -1.739 35.907 33.955 1.00 50.95 214 ILE A C 1
ATOM 898 O O . ILE A 1 141 ? -1.173 34.860 33.615 1.00 48.27 214 ILE A O 1
ATOM 903 N N . GLN A 1 142 ? -3.035 35.970 34.230 1.00 52.08 215 GLN A N 1
ATOM 904 C CA . GLN A 1 142 ? -3.902 34.841 33.970 1.00 52.91 215 GLN A CA 1
ATOM 905 C C . GLN A 1 142 ? -4.419 34.935 32.538 1.00 51.67 215 GLN A C 1
ATOM 906 O O . GLN A 1 142 ? -5.013 35.937 32.141 1.00 50.03 215 GLN A O 1
ATOM 912 N N . GLU A 1 143 ? -4.167 33.887 31.765 1.00 49.90 216 GLU A N 1
ATOM 913 C CA . GLU A 1 143 ? -4.516 33.867 30.346 1.00 48.53 216 GLU A CA 1
ATOM 914 C C . GLU A 1 143 ? -5.753 33.022 30.056 1.00 47.90 216 GLU A C 1
ATOM 915 O O . GLU A 1 143 ? -6.197 32.237 30.900 1.00 48.18 216 GLU A O 1
ATOM 921 N N . ALA A 1 144 ? -6.302 33.196 28.857 1.00 48.13 217 ALA A N 1
ATOM 922 C CA . ALA A 1 144 ? -7.461 32.431 28.402 1.00 49.41 217 ALA A CA 1
ATOM 923 C C . ALA A 1 144 ? -7.067 31.065 27.844 1.00 49.10 217 ALA A C 1
ATOM 924 O O . ALA A 1 144 ? -7.836 30.108 27.926 1.00 48.83 217 ALA A O 1
ATOM 926 N N . GLU A 1 145 ? -5.869 30.981 27.276 1.00 48.78 218 GLU A N 1
ATOM 927 C CA . GLU A 1 145 ? -5.388 29.734 26.698 1.00 49.40 218 GLU A CA 1
ATOM 928 C C . GLU A 1 145 ? -4.074 29.301 27.321 1.00 47.89 218 GLU A C 1
ATOM 929 O O . GLU A 1 145 ? -3.417 30.079 28.012 1.00 47.57 218 GLU A O 1
ATOM 935 N N . MET A 1 146 ? -3.708 28.046 27.094 1.00 47.60 219 MET A N 1
ATOM 936 C CA . MET A 1 146 ? -2.405 27.550 27.505 1.00 48.00 219 MET A CA 1
ATOM 937 C C . MET A 1 146 ? -1.313 28.284 26.741 1.00 46.88 219 MET A C 1
ATOM 938 O O . MET A 1 146 ? -1.438 28.510 25.538 1.00 45.82 219 MET A O 1
ATOM 943 N N . LEU A 1 147 ? -0.261 28.674 27.456 1.00 44.07 220 LEU A N 1
ATOM 944 C CA . LEU A 1 147 ? 0.848 29.402 26.856 1.00 42.19 220 LEU A CA 1
ATOM 945 C C . LEU A 1 147 ? 1.785 28.428 26.173 1.00 40.61 220 LEU A C 1
ATOM 946 O O . LEU A 1 147 ? 2.005 27.321 26.657 1.00 41.17 220 LEU A O 1
ATOM 951 N N . ARG A 1 148 ? 2.324 28.841 25.037 1.00 39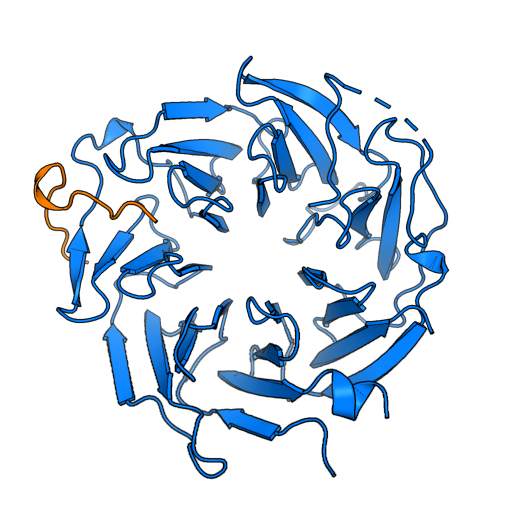.60 221 ARG A N 1
ATOM 952 C CA . ARG A 1 148 ? 3.124 27.950 24.205 1.00 40.04 221 ARG A CA 1
ATOM 953 C C . ARG A 1 148 ? 4.500 28.524 23.926 1.00 39.25 221 ARG A C 1
ATOM 954 O O . ARG A 1 148 ? 5.465 27.783 23.787 1.00 38.43 221 ARG A O 1
ATOM 962 N N . SER A 1 149 ? 4.583 29.851 23.853 1.00 39.74 222 SER A N 1
ATOM 963 C CA . SER A 1 149 ? 5.827 30.521 23.522 1.00 38.88 222 SER A CA 1
ATOM 964 C C . SER A 1 149 ? 5.793 31.979 23.926 1.00 37.70 222 SER A C 1
ATOM 965 O O . SER A 1 149 ? 4.834 32.688 23.659 1.00 40.03 222 SER A O 1
ATOM 968 N N . ILE A 1 150 ? 6.851 32.419 24.584 1.00 37.33 223 ILE A N 1
ATOM 969 C CA . ILE A 1 150 ? 6.979 33.818 24.943 1.00 37.60 223 ILE A CA 1
ATOM 970 C C . ILE A 1 150 ? 8.294 34.357 24.391 1.00 37.76 223 ILE A C 1
ATOM 971 O O . ILE A 1 150 ? 9.220 33.592 24.131 1.00 35.73 223 ILE A O 1
ATOM 976 N N . SER A 1 151 ? 8.341 35.666 24.158 1.00 38.03 224 SER A N 1
ATOM 977 C CA . SER A 1 151 ? 9.562 36.322 23.719 1.00 37.37 224 SER A CA 1
ATOM 978 C C . SER A 1 151 ? 9.614 37.721 24.310 1.00 37.32 224 SER A C 1
ATOM 979 O O . SER A 1 151 ? 8.762 38.555 24.006 1.00 37.19 224 SER A O 1
ATOM 982 N N . PHE A 1 152 ? 10.601 37.963 25.170 1.00 37.17 225 PHE A N 1
ATOM 983 C CA . PHE A 1 152 ? 10.825 39.288 25.723 1.00 37.25 225 PHE A CA 1
ATOM 984 C C . PHE A 1 152 ? 11.248 40.272 24.664 1.00 36.94 225 PHE A C 1
ATOM 985 O O . PHE A 1 152 ? 12.086 39.976 23.818 1.00 36.64 225 PHE A O 1
ATOM 993 N N . HIS A 1 153 ? 10.642 41.447 24.706 1.00 37.86 226 HIS A N 1
ATOM 994 C CA . HIS A 1 153 ? 11.175 42.581 23.978 1.00 38.14 226 HIS A CA 1
ATOM 995 C C . HIS A 1 153 ? 12.507 42.926 24.593 1.00 38.67 226 HIS A C 1
ATOM 996 O O . HIS A 1 153 ? 12.646 42.914 25.822 1.00 37.06 226 HIS A O 1
ATOM 1003 N N . PRO A 1 154 ? 13.523 43.187 23.748 1.00 40.25 227 PRO A N 1
ATOM 1004 C CA . PRO A 1 154 ? 14.875 43.493 24.218 1.00 40.88 227 PRO A CA 1
ATOM 1005 C C . PRO A 1 154 ? 14.966 44.677 25.192 1.00 42.51 227 PRO A C 1
ATOM 1006 O O . PRO A 1 154 ? 15.933 44.772 25.942 1.00 44.57 227 PRO A O 1
ATOM 1010 N N . SER A 1 155 ? 13.974 45.566 25.184 1.00 43.73 228 SER A N 1
ATOM 1011 C CA . SER A 1 155 ? 13.893 46.634 26.189 1.00 46.20 228 SER A CA 1
ATOM 1012 C C . SER A 1 155 ? 13.533 46.077 27.566 1.00 45.53 228 SER A C 1
ATOM 1013 O O . SER A 1 155 ? 13.919 46.643 28.588 1.00 45.90 228 SER A O 1
ATOM 1016 N N . GLY A 1 156 ? 12.771 44.986 27.580 1.00 44.20 229 GLY A N 1
ATOM 1017 C CA . GLY A 1 156 ? 12.308 44.370 28.829 1.00 46.72 229 GLY A CA 1
ATOM 1018 C C . GLY A 1 156 ? 10.968 44.890 29.312 1.00 46.37 229 GLY A C 1
ATOM 1019 O O . GLY A 1 156 ? 10.492 44.503 30.379 1.00 49.11 229 GLY A O 1
ATOM 1020 N N . ASP A 1 157 ? 10.360 45.768 28.525 1.00 46.50 230 ASP A N 1
ATOM 1021 C CA . ASP A 1 157 ? 9.117 46.423 28.911 1.00 49.43 230 ASP A CA 1
ATOM 1022 C C . ASP A 1 157 ? 7.897 45.692 28.360 1.00 48.97 230 ASP A C 1
ATOM 1023 O O . ASP A 1 157 ? 6.766 45.947 28.782 1.00 49.14 230 ASP A O 1
ATOM 1028 N N . PHE A 1 158 ? 8.140 44.781 27.421 1.00 46.75 231 PHE A N 1
ATOM 1029 C CA . PHE A 1 158 ? 7.073 44.051 26.755 1.00 46.43 231 PHE A CA 1
ATOM 1030 C C . PHE A 1 158 ? 7.422 42.574 26.560 1.00 45.17 231 PHE A C 1
ATOM 1031 O O . PHE A 1 158 ? 8.595 42.186 26.540 1.00 45.16 231 PHE A O 1
ATOM 1039 N N . ILE A 1 159 ? 6.385 41.760 26.410 1.00 43.27 232 ILE A N 1
ATOM 1040 C CA . ILE A 1 159 ? 6.534 40.334 26.178 1.00 41.46 232 ILE A CA 1
ATOM 1041 C C . ILE A 1 159 ? 5.534 39.888 25.111 1.00 41.36 232 ILE A C 1
ATOM 1042 O O . ILE A 1 159 ? 4.339 40.155 25.217 1.00 42.53 232 ILE A O 1
ATOM 1047 N N . LEU A 1 160 ? 6.030 39.232 24.069 1.00 39.19 233 LEU A N 1
ATOM 1048 C CA . LEU A 1 160 ? 5.152 38.614 23.094 1.00 38.19 233 LEU A CA 1
ATOM 1049 C C . LEU A 1 160 ? 4.715 37.257 23.619 1.00 38.74 233 LEU A C 1
ATOM 1050 O O . LEU A 1 160 ? 5.521 36.518 24.195 1.00 38.68 233 LEU A O 1
ATOM 1055 N N . VAL A 1 161 ? 3.437 36.941 23.431 1.00 37.59 234 VAL A N 1
ATOM 1056 C CA . VAL A 1 161 ? 2.871 35.715 23.975 1.00 37.79 234 VAL A CA 1
ATOM 1057 C C . VAL A 1 161 ? 2.094 34.942 22.918 1.00 37.60 234 VAL A C 1
ATOM 1058 O O . VAL A 1 161 ? 1.093 35.428 22.386 1.00 36.61 234 VAL A O 1
ATOM 1062 N N . GLY A 1 162 ? 2.584 33.747 22.606 1.00 38.21 235 GLY A N 1
ATOM 1063 C CA . GLY A 1 162 ? 1.837 32.800 21.784 1.00 40.08 235 GLY A CA 1
ATOM 1064 C C . GLY A 1 162 ? 1.106 31.824 22.680 1.00 39.41 235 GLY A C 1
ATOM 1065 O O . GLY A 1 162 ? 1.672 31.330 23.662 1.00 39.28 235 GLY A O 1
ATOM 1066 N N . THR A 1 163 ? -0.158 31.563 22.359 1.00 39.75 236 THR A N 1
ATOM 1067 C CA . THR A 1 163 ? -0.961 30.602 23.118 1.00 41.62 236 THR A CA 1
ATOM 1068 C C . THR A 1 163 ? -1.547 29.547 22.180 1.00 43.65 236 THR A C 1
ATOM 1069 O O . THR A 1 163 ? -1.182 29.496 20.996 1.00 45.16 236 THR A O 1
ATOM 1073 N N . GLN A 1 164 ? -2.438 28.706 22.711 1.00 45.53 237 GLN A N 1
ATOM 1074 C CA . GLN A 1 164 ? -3.227 27.773 21.902 1.00 48.18 237 GLN A CA 1
ATOM 1075 C C . GLN A 1 164 ? -4.167 28.532 20.965 1.00 47.10 237 GLN A C 1
ATOM 1076 O O . GLN A 1 164 ? -4.576 28.008 19.930 1.00 47.17 237 GLN A O 1
ATOM 1082 N N . HIS A 1 165 ? -4.524 29.755 21.352 1.00 45.78 238 HIS A N 1
ATOM 1083 C CA . HIS A 1 165 ? -5.340 30.643 20.521 1.00 45.70 238 HIS A CA 1
ATOM 1084 C C . HIS A 1 165 ? -4.496 31.210 19.401 1.00 44.27 238 HIS A C 1
ATOM 1085 O O . HIS A 1 165 ? -3.304 31.436 19.595 1.00 43.83 238 HIS A O 1
ATOM 1092 N N . PRO A 1 166 ? -5.093 31.420 18.208 1.00 44.53 239 PRO A N 1
ATOM 1093 C CA . PRO A 1 166 ? -4.339 31.851 17.022 1.00 44.91 239 PRO A CA 1
ATOM 1094 C C . PRO A 1 166 ? -3.794 33.281 17.037 1.00 44.22 239 PRO A C 1
ATOM 1095 O O . PRO A 1 166 ? -2.900 33.593 16.245 1.00 44.03 239 PRO A O 1
ATOM 1099 N N . THR A 1 167 ? -4.316 34.141 17.906 1.00 41.89 240 THR A N 1
ATOM 1100 C CA . THR A 1 167 ? -3.921 35.546 17.872 1.00 43.96 240 THR A CA 1
ATOM 1101 C C . THR A 1 167 ? -2.771 35.853 18.839 1.00 42.81 240 THR A C 1
ATOM 1102 O O . THR A 1 167 ? -2.797 35.443 19.997 1.00 41.94 240 THR A O 1
ATOM 1106 N N . LEU A 1 168 ? -1.759 36.566 18.352 1.00 41.51 241 LEU A N 1
ATOM 1107 C CA . LEU A 1 168 ? -0.591 36.882 19.170 1.00 41.52 241 LEU A CA 1
ATOM 1108 C C . LEU A 1 168 ? -0.845 38.038 20.132 1.00 41.13 241 LEU A C 1
ATOM 1109 O O . LEU A 1 168 ? -1.435 39.047 19.750 1.00 42.53 241 LEU A O 1
ATOM 1114 N N . ARG A 1 169 ? -0.405 37.868 21.380 1.00 42.38 242 ARG A N 1
ATOM 1115 C CA . ARG A 1 169 ? -0.553 38.881 22.425 1.00 43.80 242 ARG A CA 1
ATOM 1116 C C . ARG A 1 169 ? 0.750 39.612 22.656 1.00 42.84 242 ARG A C 1
ATOM 1117 O O . ARG A 1 169 ? 1.817 39.003 22.717 1.00 40.66 242 ARG A O 1
ATOM 1125 N N . LEU A 1 170 ? 0.632 40.927 22.789 1.00 43.19 243 LEU A N 1
ATOM 1126 C CA . LEU A 1 170 ? 1.709 41.786 23.231 1.00 42.63 243 LEU A CA 1
ATOM 1127 C C . LEU A 1 170 ? 1.218 42.350 24.552 1.00 41.89 243 LEU A C 1
ATOM 1128 O O . LEU A 1 170 ? 0.192 43.027 24.605 1.00 41.76 243 LEU A O 1
ATOM 1133 N N . TYR A 1 171 ? 1.919 42.009 25.624 1.00 41.26 244 TYR A N 1
ATOM 1134 C CA . TYR A 1 171 ? 1.613 42.534 26.940 1.00 43.27 244 TYR A CA 1
ATOM 1135 C C . TYR A 1 171 ? 2.669 43.544 27.336 1.00 44.15 244 TYR A C 1
ATOM 1136 O O . TYR A 1 171 ? 3.858 43.320 27.112 1.00 43.35 244 TYR A O 1
ATOM 1145 N N . ASP A 1 172 ? 2.230 44.643 27.939 1.00 46.89 245 ASP A N 1
ATOM 1146 C CA . ASP A 1 172 ? 3.131 45.564 28.612 1.00 47.85 245 ASP A CA 1
ATOM 1147 C C . ASP A 1 172 ? 3.427 44.991 29.998 1.00 47.16 245 ASP A C 1
ATOM 1148 O O . ASP A 1 172 ? 2.516 44.784 30.793 1.00 46.49 245 ASP A O 1
ATOM 1153 N N . ILE A 1 173 ? 4.706 44.740 30.269 1.00 48.93 246 ILE A N 1
ATOM 1154 C CA . ILE A 1 173 ? 5.161 44.125 31.529 1.00 52.10 246 ILE A CA 1
ATOM 1155 C C . ILE A 1 173 ? 4.870 44.962 32.786 1.00 52.96 246 ILE A C 1
ATOM 1156 O O . ILE A 1 173 ? 4.722 44.419 33.885 1.00 54.76 246 ILE A O 1
ATOM 1161 N N . ASN A 1 174 ? 4.764 46.277 32.608 1.00 53.33 247 ASN A N 1
ATOM 1162 C CA . ASN A 1 174 ? 4.540 47.203 33.717 1.00 53.67 247 ASN A CA 1
ATOM 1163 C C . ASN A 1 174 ? 3.075 47.528 34.009 1.00 53.14 247 ASN A C 1
ATOM 1164 O O . ASN A 1 174 ? 2.699 47.716 35.162 1.00 53.69 247 ASN A O 1
ATOM 1169 N N . THR A 1 175 ? 2.256 47.593 32.963 1.00 52.47 248 THR A N 1
ATOM 1170 C CA . THR A 1 175 ? 0.840 47.934 33.112 1.00 51.22 248 THR A CA 1
ATOM 1171 C C . THR A 1 175 ? -0.087 46.714 33.013 1.00 50.90 248 THR A C 1
ATOM 1172 O O . THR A 1 175 ? -1.264 46.796 33.373 1.00 50.95 248 THR A O 1
ATOM 1176 N N . PHE A 1 176 ? 0.457 45.596 32.524 1.00 49.08 249 PHE A N 1
ATOM 1177 C CA . PHE A 1 176 ? -0.298 44.367 32.201 1.00 48.82 249 PHE A CA 1
ATOM 1178 C C . PHE A 1 176 ? -1.445 44.530 31.199 1.00 47.79 249 PHE A C 1
ATOM 1179 O O . PHE A 1 176 ? -2.298 43.648 31.063 1.00 48.18 249 PHE A O 1
ATOM 1187 N N . GLN A 1 177 ? -1.457 45.649 30.488 1.00 45.74 250 GLN A N 1
ATOM 1188 C CA . GLN A 1 177 ? -2.382 45.813 29.380 1.00 46.46 250 GLN A CA 1
ATOM 1189 C C . GLN A 1 177 ? -1.927 44.917 28.237 1.00 46.20 250 GLN A C 1
ATOM 1190 O O . GLN A 1 177 ? -0.735 44.651 28.079 1.00 44.23 250 GLN A O 1
ATOM 1196 N N . CYS A 1 178 ? -2.889 44.431 27.462 1.00 46.28 251 CYS A N 1
ATOM 1197 C CA . CYS A 1 178 ? -2.600 43.549 26.349 1.00 43.65 251 CYS A CA 1
ATOM 1198 C C . CYS A 1 178 ? -3.043 44.195 25.048 1.00 43.16 251 CYS A C 1
ATOM 1199 O O . CYS A 1 178 ? -4.050 44.898 25.008 1.00 43.13 251 CYS A O 1
ATOM 1202 N N . PHE A 1 179 ? -2.282 43.954 23.985 1.00 40.88 252 PHE A N 1
ATOM 1203 C CA . PHE A 1 179 ? -2.536 44.585 22.706 1.00 40.01 252 PHE A CA 1
ATOM 1204 C C . PHE A 1 179 ? -2.396 43.547 21.611 1.00 40.44 252 PHE A C 1
ATOM 1205 O O . PHE A 1 179 ? -1.620 42.594 21.750 1.00 40.37 252 PHE A O 1
ATOM 1213 N N . VAL A 1 180 ? -3.154 43.722 20.529 1.00 38.85 253 VAL A N 1
ATOM 1214 C CA . VAL A 1 180 ? -2.993 42.874 19.346 1.00 38.89 253 VAL A CA 1
ATOM 1215 C C . VAL A 1 180 ? -2.979 43.729 18.086 1.00 38.53 253 VAL A C 1
ATOM 1216 O O . VAL A 1 180 ? -3.374 44.895 18.120 1.00 38.32 253 VAL A O 1
ATOM 1220 N N . SER A 1 181 ? -2.522 43.147 16.979 1.00 39.38 254 SER A N 1
ATOM 1221 C CA . SER A 1 181 ? -2.574 43.815 15.680 1.00 41.74 254 SER A CA 1
ATOM 1222 C C . SER A 1 181 ? -3.967 44.381 15.431 1.00 42.06 254 SER A C 1
ATOM 1223 O O . SER A 1 181 ? -4.959 43.814 15.875 1.00 40.57 254 SER A O 1
ATOM 1226 N N . CYS A 1 182 ? -4.032 45.512 14.737 1.00 44.72 255 CYS A N 1
ATOM 1227 C CA . CYS A 1 182 ? -5.312 46.147 14.453 1.00 47.71 255 CYS A CA 1
ATOM 1228 C C . CYS A 1 182 ? -6.012 45.478 13.272 1.00 48.59 255 CYS A C 1
ATOM 1229 O O . CYS A 1 182 ? -7.194 45.722 13.028 1.00 49.48 255 CYS A O 1
ATOM 1232 N N . ASN A 1 183 ? -5.279 44.644 12.541 1.00 50.10 256 ASN A N 1
ATOM 1233 C CA . ASN A 1 183 ? -5.858 43.871 11.453 1.00 52.22 256 ASN A CA 1
ATOM 1234 C C . ASN A 1 183 ? -5.916 42.390 11.817 1.00 52.31 256 ASN A C 1
ATOM 1235 O O . ASN A 1 183 ? -4.878 41.734 11.916 1.00 51.02 256 ASN A O 1
ATOM 1240 N N . PRO A 1 184 ? -7.138 41.861 12.014 1.00 54.28 257 PRO A N 1
ATOM 1241 C CA . PRO A 1 184 ? -7.346 40.476 12.444 1.00 53.87 257 PRO A CA 1
ATOM 1242 C C . PRO A 1 184 ? -6.891 39.454 11.403 1.00 54.75 257 PRO A C 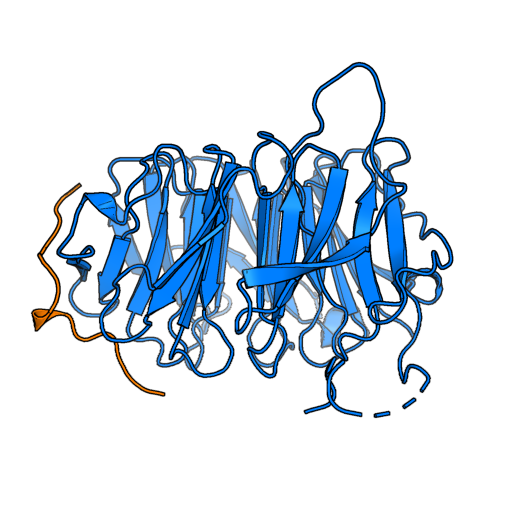1
ATOM 1243 O O . PRO A 1 184 ? -6.559 38.323 11.767 1.00 57.35 257 PRO A O 1
ATOM 1247 N N . GLN A 1 185 ? -6.875 39.852 10.131 1.00 54.93 258 GLN A N 1
ATOM 1248 C CA . GLN A 1 185 ? -6.405 39.000 9.032 1.00 54.42 258 GLN A CA 1
ATOM 1249 C C . GLN A 1 185 ? -4.920 38.675 9.133 1.00 51.63 258 GLN A C 1
ATOM 1250 O O . GLN A 1 185 ? -4.464 37.682 8.567 1.00 52.77 258 GLN A O 1
ATOM 1256 N N . ASP A 1 186 ? -4.174 39.527 9.836 1.00 48.96 259 ASP A N 1
ATOM 1257 C CA . ASP A 1 186 ? -2.768 39.277 10.156 1.00 46.33 259 ASP A CA 1
ATOM 1258 C C . ASP A 1 186 ? -2.569 37.955 10.878 1.00 44.83 259 ASP A C 1
ATOM 1259 O O . ASP A 1 186 ? -1.585 37.263 10.641 1.00 43.54 259 ASP A O 1
ATOM 1264 N N . GLN A 1 187 ? -3.492 37.623 11.779 1.00 43.77 260 GLN A N 1
ATOM 1265 C CA . GLN A 1 187 ? -3.282 36.521 12.720 1.00 42.97 260 GLN A CA 1
ATOM 1266 C C . GLN A 1 187 ? -3.192 35.146 12.070 1.00 42.40 260 GLN A C 1
ATOM 1267 O O . GLN A 1 187 ? -3.751 34.895 10.992 1.00 43.50 260 GLN A O 1
ATOM 1273 N N . HIS A 1 188 ? -2.471 34.268 12.754 1.00 40.88 261 HIS A N 1
ATOM 1274 C CA . HIS A 1 188 ? -2.444 32.847 12.454 1.00 41.60 261 HIS A CA 1
ATOM 1275 C C . HIS A 1 188 ? -3.816 32.266 12.538 1.00 42.92 261 HIS A C 1
ATOM 1276 O O . HIS A 1 188 ? -4.728 32.891 13.075 1.00 44.31 261 HIS A O 1
ATOM 1283 N N . THR A 1 189 ? -3.975 31.057 12.012 1.00 43.52 262 THR A N 1
ATOM 1284 C CA . THR A 1 189 ? -5.274 30.398 12.010 1.00 45.96 262 THR A CA 1
ATOM 1285 C C . THR A 1 189 ? -5.247 29.107 12.832 1.00 47.39 262 THR A C 1
ATOM 1286 O O . THR A 1 189 ? -6.080 28.221 12.636 1.00 51.50 262 THR A O 1
ATOM 1290 N N . ASP A 1 190 ? -4.276 29.016 13.740 1.00 45.94 263 ASP A N 1
ATOM 1291 C CA . ASP A 1 190 ? -4.145 27.903 14.683 1.00 45.92 263 ASP A CA 1
ATOM 1292 C C . ASP A 1 190 ? -3.099 28.274 15.737 1.00 44.67 263 ASP A C 1
ATOM 1293 O O . ASP A 1 190 ? -2.462 29.321 15.638 1.00 44.20 263 ASP A O 1
ATOM 1298 N N . ALA A 1 191 ? -2.929 27.410 16.735 1.00 44.09 264 ALA A N 1
ATOM 1299 C CA . ALA A 1 191 ? -1.965 27.610 17.817 1.00 44.46 264 ALA A CA 1
ATOM 1300 C C . ALA A 1 191 ? -0.613 28.126 17.339 1.00 45.03 264 ALA A C 1
ATOM 1301 O O . ALA A 1 191 ? -0.063 27.664 16.335 1.00 44.60 264 ALA A O 1
ATOM 1303 N N . ILE A 1 192 ? -0.096 29.099 18.076 1.00 44.39 265 ILE A N 1
ATOM 1304 C CA . ILE A 1 192 ? 1.226 29.628 17.836 1.00 44.71 265 ILE A CA 1
ATOM 1305 C C . ILE A 1 192 ? 2.221 28.704 18.542 1.00 45.07 265 ILE A C 1
ATOM 1306 O O . ILE A 1 192 ? 2.019 28.338 19.701 1.00 45.43 265 ILE A O 1
ATOM 1311 N N . CYS A 1 193 ? 3.269 28.299 17.829 1.00 44.97 266 CYS A N 1
ATOM 1312 C CA . CYS A 1 193 ? 4.250 27.356 18.367 1.00 46.19 266 CYS A CA 1
ATOM 1313 C C . CYS A 1 193 ? 5.506 28.049 18.896 1.00 45.11 266 CYS A C 1
ATOM 1314 O O . CYS A 1 193 ? 6.121 27.598 19.858 1.00 44.24 266 CYS A O 1
ATOM 1317 N N . SER A 1 194 ? 5.883 29.144 18.255 1.00 44.35 267 SER A N 1
ATOM 1318 C CA . SER A 1 194 ? 7.100 29.845 18.611 1.00 44.88 267 SER A CA 1
ATOM 1319 C C . SER A 1 194 ? 6.950 31.321 18.301 1.00 43.35 267 SER A C 1
ATOM 1320 O O . SER A 1 194 ? 6.282 31.695 17.334 1.00 43.08 267 SER A O 1
ATOM 1323 N N . VAL A 1 195 ? 7.554 32.153 19.145 1.00 43.21 268 VAL A N 1
ATOM 1324 C CA . VAL A 1 195 ? 7.643 33.593 18.907 1.00 42.77 268 VAL A CA 1
ATOM 1325 C C . VAL A 1 195 ? 9.049 34.045 19.239 1.00 41.93 268 VAL A C 1
ATOM 1326 O O . VAL A 1 195 ? 9.587 33.727 20.305 1.00 41.45 268 VAL A O 1
ATOM 1330 N N . ASN A 1 196 ? 9.647 34.791 18.321 1.00 42.15 269 ASN A N 1
ATOM 1331 C CA . ASN A 1 196 ? 10.972 35.319 18.550 1.00 40.98 269 ASN A CA 1
ATOM 1332 C C . ASN A 1 196 ? 11.131 36.695 17.957 1.00 40.67 269 ASN A C 1
ATOM 1333 O O . ASN A 1 196 ? 10.781 36.926 16.796 1.00 40.20 269 ASN A O 1
ATOM 1338 N N . TYR A 1 197 ? 11.649 37.608 18.771 1.00 38.95 270 TYR A N 1
ATOM 1339 C CA . TYR A 1 197 ? 12.124 38.887 18.281 1.00 38.32 270 TYR A CA 1
ATOM 1340 C C . TYR A 1 197 ? 13.418 38.687 17.508 1.00 38.60 270 TYR A C 1
ATOM 1341 O O . TYR A 1 197 ? 14.146 37.728 17.758 1.00 37.04 270 TYR A O 1
ATOM 1350 N N . ASN A 1 198 ? 13.709 39.587 16.571 1.00 39.63 271 ASN A N 1
ATOM 1351 C CA . ASN A 1 198 ? 15.057 39.637 16.006 1.00 41.00 271 ASN A CA 1
ATOM 1352 C C . ASN A 1 198 ? 15.988 40.426 16.925 1.00 42.20 271 ASN A C 1
ATOM 1353 O O . ASN A 1 198 ? 15.553 40.971 17.943 1.00 42.33 271 ASN A O 1
ATOM 1358 N N . SER A 1 199 ? 17.265 40.462 16.560 1.00 43.55 272 SER A N 1
ATOM 1359 C CA . SER A 1 199 ? 18.311 41.093 17.356 1.00 45.11 272 SER A CA 1
ATOM 1360 C C . SER A 1 199 ? 18.050 42.575 17.630 1.00 45.95 272 SER A C 1
ATOM 1361 O O . SER A 1 199 ? 18.399 43.079 18.701 1.00 46.19 272 SER A O 1
ATOM 1364 N N . SER A 1 200 ? 17.429 43.264 16.673 1.00 44.95 273 SER A N 1
ATOM 1365 C CA . SER A 1 200 ? 17.194 44.703 16.803 1.00 45.26 273 SER A CA 1
ATOM 1366 C C . SER A 1 200 ? 15.799 45.098 17.322 1.00 43.71 273 SER A C 1
ATOM 1367 O O . SER A 1 200 ? 15.552 46.274 17.586 1.00 44.36 273 SER A O 1
ATOM 1370 N N . ALA A 1 201 ? 14.903 44.119 17.465 1.00 43.94 274 ALA A N 1
ATOM 1371 C CA . ALA A 1 201 ? 13.493 44.345 17.866 1.00 42.60 274 ALA A CA 1
ATOM 1372 C C . ALA A 1 201 ? 12.617 45.049 16.817 1.00 42.45 274 ALA A C 1
ATOM 1373 O O . ALA A 1 201 ? 11.465 45.391 17.103 1.00 42.42 274 ALA A O 1
ATOM 1375 N N . ASN A 1 202 ? 13.139 45.276 15.613 1.00 41.14 275 ASN A N 1
ATOM 1376 C CA . ASN A 1 202 ? 12.316 45.903 14.578 1.00 43.00 275 ASN A CA 1
ATOM 1377 C C . ASN A 1 202 ? 11.403 44.888 13.884 1.00 42.47 275 ASN A C 1
ATOM 1378 O O . ASN A 1 202 ? 10.507 45.257 13.124 1.00 41.33 275 ASN A O 1
ATOM 1383 N N . MET A 1 203 ? 11.642 43.607 14.166 1.00 41.29 276 MET A N 1
ATOM 1384 C CA . MET A 1 203 ? 10.846 42.517 13.628 1.00 40.91 276 MET A CA 1
ATOM 1385 C C . MET A 1 203 ? 10.652 41.405 14.647 1.00 40.14 276 MET A C 1
ATOM 1386 O O . MET A 1 203 ? 11.413 41.268 15.613 1.00 40.70 276 MET A O 1
ATOM 1391 N N . TYR A 1 204 ? 9.620 40.606 14.421 1.00 37.45 277 TYR A N 1
ATOM 1392 C CA . TYR A 1 204 ? 9.531 39.321 15.075 1.00 36.28 277 TYR A CA 1
ATOM 1393 C C . TYR A 1 204 ? 8.924 38.287 14.147 1.00 35.46 277 TYR A C 1
ATOM 1394 O O . TYR A 1 204 ? 8.341 38.617 13.110 1.00 34.16 277 TYR A O 1
ATOM 1403 N N . VAL A 1 205 ? 9.106 37.030 14.517 1.00 34.66 278 VAL A N 1
ATOM 1404 C CA . VAL A 1 205 ? 8.706 35.922 13.685 1.00 35.57 278 VAL A CA 1
ATOM 1405 C C . VAL A 1 205 ? 7.926 34.913 14.520 1.00 36.25 278 VAL A C 1
ATOM 1406 O O . VAL A 1 205 ? 8.265 34.638 15.684 1.00 36.55 278 VAL A O 1
ATOM 1410 N N . THR A 1 206 ? 6.862 34.400 13.915 1.00 36.70 279 THR A N 1
ATOM 1411 C CA . THR A 1 206 ? 6.001 33.405 14.526 1.00 37.25 279 THR A CA 1
ATOM 1412 C C . THR A 1 206 ? 5.905 32.178 13.619 1.00 38.20 279 THR A C 1
ATOM 1413 O O . THR A 1 206 ? 6.075 32.267 12.397 1.00 38.29 279 THR A O 1
ATOM 1417 N N . GLY A 1 207 ? 5.647 31.035 14.244 1.00 37.39 280 GLY A N 1
ATOM 1418 C CA . GLY A 1 207 ? 5.403 29.781 13.558 1.00 36.11 280 GLY A CA 1
ATOM 1419 C C . GLY A 1 207 ? 4.190 29.179 14.226 1.00 36.86 280 GLY A C 1
ATOM 1420 O O . GLY A 1 207 ? 3.983 29.341 15.435 1.00 37.43 280 GLY A O 1
ATOM 1421 N N . SER A 1 208 ? 3.375 28.492 13.447 1.00 36.29 281 SER A N 1
ATOM 1422 C CA . SER A 1 208 ? 2.103 28.048 13.950 1.00 36.20 281 SER A CA 1
ATOM 1423 C C . SER A 1 208 ? 1.753 26.654 13.458 1.00 36.92 281 SER A C 1
ATOM 1424 O O . SER A 1 208 ? 2.333 26.156 12.480 1.00 33.55 281 SER A O 1
ATOM 1427 N N . LYS A 1 209 ? 0.797 26.041 14.153 1.00 38.10 282 LYS A N 1
ATOM 1428 C CA . LYS A 1 209 ? 0.166 24.807 13.705 1.00 40.95 282 LYS A CA 1
ATOM 1429 C C . LYS A 1 209 ? -0.550 24.958 12.360 1.00 40.46 282 LYS A C 1
ATOM 1430 O O . LYS A 1 209 ? -0.846 23.966 11.708 1.00 41.45 282 LYS A O 1
ATOM 1436 N N . ASP A 1 210 ? -0.835 26.193 11.950 1.00 39.70 283 ASP A N 1
ATOM 1437 C CA . ASP A 1 210 ? -1.492 26.426 10.662 1.00 40.44 283 ASP A CA 1
ATOM 1438 C C . ASP A 1 210 ? -0.528 26.188 9.493 1.00 40.62 283 ASP A C 1
ATOM 1439 O O . ASP A 1 210 ? -0.925 26.264 8.332 1.00 40.87 283 ASP A O 1
ATOM 1444 N N . GLY A 1 211 ? 0.737 25.924 9.819 1.00 40.01 284 GLY A N 1
ATOM 1445 C CA . GLY A 1 211 ? 1.760 25.621 8.825 1.00 40.63 284 GLY A CA 1
ATOM 1446 C C . GLY A 1 211 ? 2.341 26.864 8.177 1.00 40.98 284 GLY A C 1
ATOM 1447 O O . GLY A 1 211 ? 2.986 26.792 7.128 1.00 39.62 284 GLY A O 1
ATOM 1448 N N . CYS A 1 212 ? 2.110 28.009 8.807 1.00 41.51 285 CYS A N 1
ATOM 1449 C CA . CYS A 1 212 ? 2.642 29.267 8.312 1.00 44.00 285 CYS A CA 1
ATOM 1450 C C . CYS A 1 212 ? 3.748 29.805 9.203 1.00 42.28 285 CYS A C 1
ATOM 1451 O O . CYS A 1 212 ? 3.740 29.602 10.424 1.00 39.61 285 CYS A O 1
ATOM 1454 N N . ILE A 1 213 ? 4.716 30.460 8.563 1.00 42.19 286 ILE A N 1
ATOM 1455 C CA . ILE A 1 213 ? 5.608 31.385 9.247 1.00 41.55 286 ILE A CA 1
ATOM 1456 C C . ILE A 1 213 ? 5.075 32.778 8.952 1.00 40.81 286 ILE A C 1
ATOM 1457 O O . ILE A 1 213 ? 4.685 33.072 7.821 1.00 43.27 286 ILE A O 1
ATOM 1462 N N . LYS A 1 214 ? 5.024 33.620 9.975 1.00 39.01 287 LYS A N 1
ATOM 1463 C CA . LYS A 1 214 ? 4.647 35.010 9.786 1.00 38.64 287 LYS A CA 1
ATOM 1464 C C . LYS A 1 214 ? 5.728 35.947 10.294 1.00 39.07 287 LYS A C 1
ATOM 1465 O O . LYS A 1 214 ? 6.259 35.771 11.399 1.00 38.94 287 LYS A O 1
ATOM 1471 N N . LEU A 1 215 ? 6.055 36.925 9.455 1.00 39.14 288 LEU A N 1
ATOM 1472 C CA . LEU A 1 215 ? 7.002 37.965 9.785 1.00 39.45 288 LEU A CA 1
ATOM 1473 C C . LEU A 1 215 ? 6.230 39.202 10.208 1.00 39.98 288 LEU A C 1
ATOM 1474 O O . LEU A 1 215 ? 5.300 39.620 9.518 1.00 39.29 288 LEU A O 1
ATOM 1479 N N . TRP A 1 216 ? 6.621 39.790 11.337 1.00 39.35 289 TRP A N 1
ATOM 1480 C CA . TRP A 1 216 ? 5.904 40.935 11.881 1.00 42.09 289 TRP A CA 1
ATOM 1481 C C . TRP A 1 216 ? 6.767 42.135 12.081 1.00 42.65 289 TRP A C 1
ATOM 1482 O O . TRP A 1 216 ? 7.941 42.007 12.411 1.00 43.86 289 TRP A O 1
ATOM 1493 N N . ASP A 1 217 ? 6.173 43.314 11.904 1.00 43.78 290 ASP A N 1
ATOM 1494 C CA . ASP A 1 217 ? 6.817 44.586 12.227 1.00 44.53 290 ASP A CA 1
ATOM 1495 C C . ASP A 1 217 ? 6.829 44.757 13.741 1.00 42.16 290 ASP A C 1
ATOM 1496 O O . ASP A 1 217 ? 5.786 44.723 14.380 1.00 41.99 290 ASP A O 1
ATOM 1501 N N . GLY A 1 218 ? 8.016 44.951 14.302 1.00 41.45 291 GLY A N 1
ATOM 1502 C CA . GLY A 1 218 ? 8.189 45.071 15.749 1.00 42.02 291 GLY A CA 1
ATOM 1503 C C . GLY A 1 218 ? 7.593 46.315 16.387 1.00 43.18 291 GLY A C 1
ATOM 1504 O O . GLY A 1 218 ? 7.324 46.326 17.589 1.00 44.50 291 GLY A O 1
ATOM 1505 N N . VAL A 1 219 ? 7.398 47.366 15.592 1.00 42.84 292 VAL A N 1
ATOM 1506 C CA . VAL A 1 219 ? 6.828 48.624 16.087 1.00 44.13 292 VAL A CA 1
ATOM 1507 C C . VAL A 1 219 ? 5.331 48.686 15.799 1.00 45.48 292 VAL A C 1
ATOM 1508 O O . VAL A 1 219 ? 4.514 48.843 16.712 1.00 45.08 292 VAL A O 1
ATOM 1512 N N . SER A 1 220 ? 4.990 48.565 14.517 1.00 46.25 293 SER A N 1
ATOM 1513 C CA . SER A 1 220 ? 3.609 48.539 14.050 1.00 47.23 293 SER A CA 1
ATOM 1514 C C . SER A 1 220 ? 2.829 47.364 14.643 1.00 47.79 293 SER A C 1
ATOM 1515 O O . SER A 1 220 ? 1.647 47.486 14.967 1.00 48.43 293 SER A O 1
ATOM 1518 N N . ASN A 1 221 ? 3.526 46.238 14.797 1.00 47.71 294 ASN A N 1
ATOM 1519 C CA . ASN A 1 221 ? 2.940 44.946 15.159 1.00 46.03 294 ASN A CA 1
ATOM 1520 C C . ASN A 1 221 ? 1.923 44.440 14.139 1.00 46.31 294 ASN A C 1
ATOM 1521 O O . ASN A 1 221 ? 0.968 43.742 14.479 1.00 45.98 294 ASN A O 1
ATOM 1526 N N . ARG A 1 222 ? 2.163 44.802 12.881 1.00 46.19 295 ARG A N 1
ATOM 1527 C CA . ARG A 1 222 ? 1.435 44.263 11.748 1.00 46.21 295 ARG A CA 1
ATOM 1528 C C . ARG A 1 222 ? 2.254 43.126 11.157 1.00 46.01 295 ARG A C 1
ATOM 1529 O O . ARG A 1 222 ? 3.478 43.095 11.288 1.00 45.87 295 ARG A O 1
ATOM 1537 N N . CYS A 1 223 ? 1.571 42.196 10.501 1.00 45.70 296 CYS A N 1
ATOM 1538 C CA . CYS A 1 223 ? 2.220 41.125 9.779 1.00 45.06 296 CYS A CA 1
ATOM 1539 C C . CYS A 1 223 ? 2.764 41.645 8.453 1.00 46.17 296 CYS A C 1
ATOM 1540 O O . CYS A 1 223 ? 2.006 42.074 7.585 1.00 47.69 296 CYS A O 1
ATOM 1543 N N . ILE A 1 224 ? 4.083 41.614 8.305 1.00 46.70 297 ILE A N 1
ATOM 1544 C CA . ILE A 1 224 ? 4.720 42.025 7.058 1.00 47.11 297 ILE A CA 1
ATOM 1545 C C . ILE A 1 224 ? 4.538 40.938 5.994 1.00 48.30 297 ILE A C 1
ATOM 1546 O O . ILE A 1 224 ? 4.178 41.235 4.857 1.00 48.06 297 ILE A O 1
ATOM 1551 N N . THR A 1 225 ? 4.793 39.683 6.367 1.00 46.99 298 THR A N 1
ATOM 1552 C CA . THR A 1 225 ? 4.778 38.583 5.406 1.00 47.93 298 THR A CA 1
ATOM 1553 C C . THR A 1 225 ? 4.224 37.300 6.004 1.00 45.66 298 THR A C 1
ATOM 1554 O O . THR A 1 225 ? 4.437 37.006 7.183 1.00 41.88 298 THR A O 1
ATOM 1558 N N . THR A 1 226 ? 3.528 36.539 5.165 1.00 44.62 299 THR A N 1
ATOM 1559 C CA . THR A 1 226 ? 3.136 35.182 5.499 1.00 45.83 299 THR A CA 1
ATOM 1560 C C . THR A 1 226 ? 3.772 34.187 4.527 1.00 48.39 299 THR A C 1
ATOM 1561 O O . THR A 1 226 ? 3.542 34.244 3.314 1.00 48.74 299 THR A O 1
ATOM 1565 N N . PHE A 1 227 ? 4.588 33.293 5.076 1.00 48.87 300 PHE A N 1
ATOM 1566 C CA . PHE A 1 227 ? 5.094 32.147 4.342 1.00 50.71 300 PHE A CA 1
ATOM 1567 C C . PHE A 1 227 ? 4.123 30.993 4.549 1.00 50.86 300 PHE A C 1
ATOM 1568 O O . PHE A 1 227 ? 4.127 30.341 5.593 1.00 47.25 300 PHE A O 1
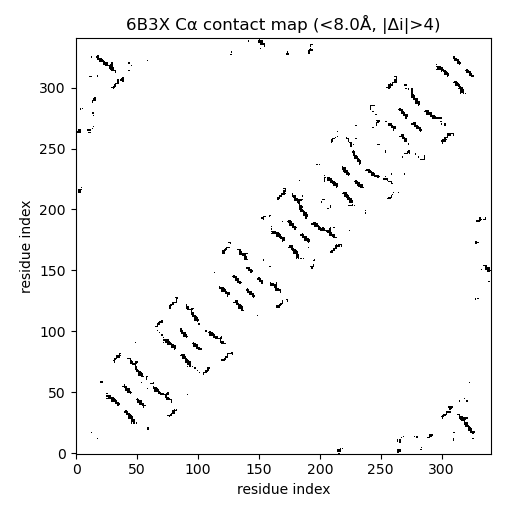ATOM 1576 N N . GLU A 1 228 ? 3.285 30.767 3.544 1.00 51.30 301 GLU A N 1
ATOM 1577 C CA . GLU A 1 228 ? 2.269 29.735 3.588 1.00 54.04 301 GLU A CA 1
ATOM 1578 C C . GLU A 1 228 ? 2.868 28.403 3.175 1.00 54.06 301 GLU A C 1
ATOM 1579 O O . GLU A 1 228 ? 3.762 28.356 2.325 1.00 53.84 301 GLU A O 1
ATOM 1585 N N . LYS A 1 229 ? 2.373 27.329 3.789 1.00 53.29 302 LYS A N 1
ATOM 1586 C CA . LYS A 1 229 ? 2.883 25.974 3.560 1.00 54.97 302 LYS A CA 1
ATOM 1587 C C . LYS A 1 229 ? 4.404 25.970 3.659 1.00 53.05 302 LYS A C 1
ATOM 1588 O O . LYS A 1 229 ? 5.097 25.397 2.814 1.00 52.32 302 LYS A O 1
ATOM 1594 N N . ALA A 1 230 ? 4.903 26.633 4.703 1.00 50.73 303 ALA A N 1
ATOM 1595 C CA . ALA A 1 230 ? 6.333 26.800 4.927 1.00 50.16 303 ALA A CA 1
ATOM 1596 C C . ALA A 1 230 ? 7.034 25.457 5.056 1.00 50.28 303 ALA A C 1
ATOM 1597 O O . ALA A 1 230 ? 8.176 25.307 4.631 1.00 52.53 303 ALA A O 1
ATOM 1599 N N . HIS A 1 231 ? 6.338 24.483 5.638 1.00 49.83 304 HIS A N 1
ATOM 1600 C CA . HIS A 1 231 ? 6.846 23.118 5.754 1.00 49.01 304 HIS A CA 1
ATOM 1601 C C . HIS A 1 231 ? 5.892 22.110 5.166 1.00 51.42 304 HIS A C 1
ATOM 1602 O O . HIS A 1 231 ? 5.532 21.113 5.805 1.00 50.86 304 HIS A O 1
ATOM 1609 N N . ASP A 1 232 ? 5.480 22.385 3.927 1.00 54.10 305 ASP A N 1
ATOM 1610 C CA . ASP A 1 232 ? 4.578 21.524 3.151 1.00 57.20 305 ASP A CA 1
ATOM 1611 C C . ASP A 1 232 ? 3.275 21.158 3.867 1.00 55.83 305 ASP A C 1
ATOM 1612 O O . ASP A 1 232 ? 2.804 20.026 3.759 1.00 57.61 305 ASP A O 1
ATOM 1617 N N . GLY A 1 233 ? 2.700 22.116 4.593 1.00 53.61 306 GLY A N 1
ATOM 1618 C CA . GLY A 1 233 ? 1.425 21.904 5.277 1.00 50.79 306 GLY A CA 1
ATOM 1619 C C . GLY A 1 233 ? 1.551 21.477 6.728 1.00 50.16 306 GLY A C 1
ATOM 1620 O O . GLY A 1 233 ? 0.619 21.663 7.511 1.00 49.61 306 GLY A O 1
ATOM 1621 N N . ALA A 1 234 ? 2.703 20.910 7.085 1.00 47.86 307 ALA A N 1
ATOM 1622 C CA . ALA A 1 234 ? 2.961 20.449 8.448 1.00 46.87 307 ALA A CA 1
ATOM 1623 C C . ALA A 1 234 ? 3.136 21.622 9.410 1.00 46.74 307 ALA A C 1
ATOM 1624 O O . ALA A 1 234 ? 3.483 22.728 8.993 1.00 46.55 307 ALA A O 1
ATOM 1626 N N . GLU A 1 235 ? 2.881 21.380 10.695 1.00 47.63 308 GLU A N 1
ATOM 1627 C CA . GLU A 1 235 ? 3.051 22.409 11.720 1.00 47.81 308 GLU A CA 1
ATOM 1628 C C . GLU A 1 235 ? 4.449 22.992 11.640 1.00 45.88 308 GLU A C 1
ATOM 1629 O O . GLU A 1 235 ? 5.410 22.272 11.370 1.00 44.66 308 GLU A O 1
ATOM 1635 N N . VAL A 1 236 ? 4.553 24.298 11.858 1.00 43.55 309 VAL A N 1
ATOM 1636 C CA . VAL A 1 236 ? 5.850 24.936 12.000 1.00 44.27 309 VAL A CA 1
ATOM 1637 C C . VAL A 1 236 ? 6.160 24.989 13.489 1.00 44.33 309 VAL A C 1
ATOM 1638 O O . VAL A 1 236 ? 5.424 25.602 14.258 1.00 47.85 309 VAL A O 1
ATOM 1642 N N . CYS A 1 237 ? 7.234 24.323 13.891 1.00 45.77 310 CYS A N 1
ATOM 1643 C CA . CYS A 1 237 ? 7.564 24.148 15.314 1.00 47.24 310 CYS A CA 1
ATOM 1644 C C . CYS A 1 237 ? 8.413 25.277 15.874 1.00 45.83 310 CYS A C 1
ATOM 1645 O O . CYS A 1 237 ? 8.285 25.632 17.042 1.00 48.00 310 CYS A O 1
ATOM 1648 N N . SER A 1 238 ? 9.307 25.806 15.044 1.00 45.68 311 SER A N 1
ATOM 1649 C CA . SER A 1 238 ? 10.249 26.840 15.464 1.00 44.04 311 SER A CA 1
ATOM 1650 C C . SER A 1 238 ? 10.609 27.769 14.305 1.00 43.69 311 SER A C 1
ATOM 1651 O O . SER A 1 238 ? 10.627 27.359 13.138 1.00 41.49 311 SER A O 1
ATOM 1654 N N . ALA A 1 239 ? 10.879 29.025 14.653 1.00 42.05 312 ALA A N 1
ATOM 1655 C CA . ALA A 1 239 ? 11.330 30.036 13.709 1.00 41.06 312 ALA A CA 1
ATOM 1656 C C . ALA A 1 239 ? 12.205 31.013 14.469 1.00 38.97 312 ALA A C 1
ATOM 1657 O O . ALA A 1 239 ? 11.770 31.617 15.448 1.00 38.07 312 ALA A O 1
ATOM 1659 N N . ILE A 1 240 ? 13.450 31.148 14.035 1.00 38.99 313 ILE A N 1
ATOM 1660 C CA . ILE A 1 240 ? 14.347 32.149 14.611 1.00 38.37 313 ILE A CA 1
ATOM 1661 C C . ILE A 1 240 ? 14.971 33.015 13.531 1.00 37.76 313 ILE A C 1
ATOM 1662 O O . ILE A 1 240 ? 14.964 32.661 12.354 1.00 39.88 313 ILE A O 1
ATOM 1667 N N . PHE A 1 241 ? 15.512 34.149 13.950 1.00 38.22 314 PHE A N 1
ATOM 1668 C CA . PHE A 1 241 ? 16.272 35.016 13.067 1.00 38.11 314 PHE A CA 1
ATOM 1669 C C . PHE A 1 241 ? 17.753 34.700 13.111 1.00 38.50 314 PHE A C 1
ATOM 1670 O O . PHE A 1 241 ? 18.284 34.266 14.138 1.00 38.35 314 PHE A O 1
ATOM 1678 N N . SER A 1 242 ? 18.421 34.934 11.988 1.00 39.28 315 SER A N 1
ATOM 1679 C CA . SER A 1 242 ? 19.870 35.026 11.989 1.00 39.56 315 SER A CA 1
ATOM 1680 C C . SER A 1 242 ? 20.212 36.391 12.605 1.00 41.31 315 SER A C 1
ATOM 1681 O O . SER A 1 242 ? 19.382 37.302 12.573 1.00 41.29 315 SER A O 1
ATOM 1684 N N . LYS A 1 243 ? 21.417 36.532 13.157 1.00 43.08 316 LYS A N 1
ATOM 1685 C CA . LYS A 1 243 ? 21.835 37.766 13.841 1.00 44.77 316 LYS A CA 1
ATOM 1686 C C . LYS A 1 243 ? 21.675 39.041 13.008 1.00 44.38 316 LYS A C 1
ATOM 1687 O O . LYS A 1 243 ? 21.346 40.103 13.546 1.00 44.59 316 LYS A O 1
ATOM 1693 N N . ASN A 1 244 ? 21.926 38.943 11.706 1.00 42.51 317 ASN A N 1
ATOM 1694 C CA . ASN A 1 244 ? 21.813 40.101 10.821 1.00 42.00 317 ASN A CA 1
ATOM 1695 C C . ASN A 1 244 ? 20.371 40.345 10.373 1.00 42.65 317 ASN A C 1
ATOM 1696 O O . ASN A 1 244 ? 20.097 41.273 9.614 1.00 43.56 317 ASN A O 1
ATOM 1701 N N . SER A 1 245 ? 19.457 39.505 10.856 1.00 43.43 318 SER A N 1
ATOM 1702 C CA . SER A 1 245 ? 18.029 39.593 10.533 1.00 44.76 318 SER A CA 1
ATOM 1703 C C . SER A 1 245 ? 17.708 39.441 9.036 1.00 45.00 318 SER A C 1
ATOM 1704 O O . SER A 1 245 ? 16.608 39.771 8.608 1.00 45.38 318 SER A O 1
ATOM 1707 N N . LYS A 1 246 ? 18.664 38.949 8.248 1.00 45.83 319 LYS A N 1
ATOM 1708 C CA . LYS A 1 246 ? 18.436 38.698 6.820 1.00 47.72 319 LYS A CA 1
ATOM 1709 C C . LYS A 1 246 ? 17.754 37.345 6.584 1.00 46.46 319 LYS A C 1
ATOM 1710 O O . LYS A 1 246 ? 17.197 37.107 5.511 1.00 44.62 319 LYS A O 1
ATOM 1716 N N . TYR A 1 247 ? 17.816 36.456 7.577 1.00 43.49 320 TYR A N 1
ATOM 1717 C CA . TYR A 1 247 ? 17.264 35.120 7.416 1.00 42.36 320 TYR A CA 1
ATOM 1718 C C . TYR A 1 247 ? 16.386 34.666 8.564 1.00 41.65 320 TYR A C 1
ATOM 1719 O O . TYR A 1 247 ? 16.526 35.121 9.697 1.00 42.49 320 TYR A O 1
ATOM 1728 N N . ILE A 1 248 ? 15.464 33.770 8.236 1.00 42.09 321 ILE A N 1
ATOM 1729 C CA . ILE A 1 248 ? 14.728 33.017 9.230 1.00 41.68 321 ILE A CA 1
ATOM 1730 C C . ILE A 1 248 ? 15.132 31.569 9.074 1.00 40.65 321 ILE A C 1
ATOM 1731 O O . ILE A 1 248 ? 15.143 31.044 7.957 1.00 39.18 321 ILE A O 1
ATOM 1736 N N . LEU A 1 249 ? 15.502 30.950 10.194 1.00 38.87 322 LEU A N 1
ATOM 1737 C CA . LEU A 1 249 ? 15.651 29.507 10.265 1.00 37.63 322 LEU A CA 1
ATOM 1738 C C . LEU A 1 249 ? 14.405 28.918 10.918 1.00 38.71 322 LEU A C 1
ATOM 1739 O O . LEU A 1 249 ? 14.033 29.289 12.043 1.00 37.35 322 LEU A O 1
ATOM 1744 N N . SER A 1 250 ? 13.753 28.010 10.202 1.00 38.45 323 SER A N 1
ATOM 1745 C CA . SER A 1 250 ? 12.570 27.358 10.725 1.00 38.33 323 SER A CA 1
ATOM 1746 C C . SER A 1 250 ? 12.709 25.843 10.702 1.00 39.88 323 SER A C 1
ATOM 1747 O O . SER A 1 250 ? 13.558 25.292 10.000 1.00 39.67 323 SER A O 1
ATOM 1750 N N . SER A 1 251 ? 11.863 25.175 11.480 1.00 41.44 324 SER A N 1
ATOM 1751 C CA . SER A 1 251 ? 11.720 23.736 11.396 1.00 42.51 324 SER A CA 1
ATOM 1752 C C . SER A 1 251 ? 10.252 23.386 11.509 1.00 43.27 324 SER A C 1
ATOM 1753 O O . SER A 1 251 ? 9.475 24.115 12.133 1.00 44.92 324 SER A O 1
ATOM 1756 N N . GLY A 1 252 ? 9.871 22.274 10.892 1.00 44.24 325 GLY A N 1
ATOM 1757 C CA . GLY A 1 252 ? 8.483 21.840 10.891 1.00 46.52 325 GLY A CA 1
ATOM 1758 C C . GLY A 1 252 ? 8.330 20.364 11.187 1.00 46.36 325 GLY A C 1
ATOM 1759 O O . GLY A 1 252 ? 9.305 19.678 11.458 1.00 45.50 325 GLY A O 1
ATOM 1760 N N . LYS A 1 253 ? 7.096 19.876 11.117 1.00 49.89 326 LYS A N 1
ATOM 1761 C CA . LYS A 1 253 ? 6.821 18.467 11.376 1.00 52.35 326 LYS A CA 1
ATOM 1762 C C . LYS A 1 253 ? 6.999 17.612 10.111 1.00 54.02 326 LYS A C 1
ATOM 1763 O O . LYS A 1 253 ? 6.706 16.416 10.118 1.00 55.47 326 LYS A O 1
ATOM 1769 N N . ASP A 1 254 ? 7.488 18.234 9.036 1.00 53.89 327 ASP A N 1
ATOM 1770 C CA . ASP A 1 254 ? 7.982 17.507 7.861 1.00 53.70 327 ASP A CA 1
ATOM 1771 C C . ASP A 1 254 ? 9.448 17.144 8.085 1.00 52.57 327 ASP A C 1
ATOM 1772 O O . ASP A 1 254 ? 10.127 16.646 7.184 1.00 50.45 327 ASP A O 1
ATOM 1777 N N . SER A 1 255 ? 9.916 17.421 9.306 1.00 53.80 328 SER A N 1
ATOM 1778 C CA . SER A 1 255 ? 11.269 17.102 9.771 1.00 52.80 328 SER A CA 1
ATOM 1779 C C . SER A 1 255 ? 12.356 17.675 8.866 1.00 52.85 328 SER A C 1
ATOM 1780 O O . SER A 1 255 ? 13.410 17.068 8.660 1.00 55.57 328 SER A O 1
ATOM 1783 N N . VAL A 1 256 ? 12.072 18.847 8.315 1.00 49.77 329 VAL A N 1
ATOM 1784 C CA . VAL A 1 256 ? 13.025 19.567 7.496 1.00 47.44 329 VAL A CA 1
ATOM 1785 C C . VAL A 1 256 ? 13.242 20.939 8.133 1.00 46.09 329 VAL A C 1
ATOM 1786 O O . VAL A 1 256 ? 12.296 21.588 8.587 1.00 46.61 329 VAL A O 1
ATOM 1790 N N . ALA A 1 257 ? 14.500 21.346 8.213 1.00 44.61 330 ALA A N 1
ATOM 1791 C CA . ALA A 1 257 ? 14.839 22.697 8.617 1.00 43.60 330 ALA A CA 1
ATOM 1792 C C . ALA A 1 257 ? 15.018 23.533 7.356 1.00 42.28 330 ALA A C 1
ATOM 1793 O O . ALA A 1 257 ? 15.518 23.046 6.344 1.00 42.85 330 ALA A O 1
ATOM 1795 N N . LYS A 1 258 ? 14.596 24.789 7.415 1.00 41.54 331 LYS A N 1
ATOM 1796 C CA . LYS A 1 258 ? 14.698 25.671 6.259 1.00 41.40 331 LYS A CA 1
ATOM 1797 C C . LYS A 1 258 ? 15.341 26.988 6.633 1.00 40.71 331 LYS A C 1
ATOM 1798 O O . LYS A 1 258 ? 15.120 27.511 7.736 1.00 40.04 331 LYS A O 1
ATOM 1804 N N . LEU A 1 259 ? 16.160 27.497 5.718 1.00 40.12 332 LEU A N 1
ATOM 1805 C CA . LEU A 1 259 ? 16.682 28.845 5.816 1.00 40.64 332 LEU A CA 1
ATOM 1806 C C . LEU A 1 259 ? 15.978 29.719 4.785 1.00 41.32 332 LEU A C 1
ATOM 1807 O O . LEU A 1 259 ? 16.091 29.487 3.575 1.00 41.91 332 LEU A O 1
ATOM 1812 N N . TRP A 1 260 ? 15.254 30.717 5.286 1.00 41.07 333 TRP A N 1
ATOM 1813 C CA . TRP A 1 260 ? 14.484 31.641 4.464 1.00 40.89 333 TRP A CA 1
ATOM 1814 C C . TRP A 1 260 ? 15.186 32.955 4.360 1.00 42.36 333 TRP A C 1
ATOM 1815 O O . TRP A 1 260 ? 15.815 33.409 5.318 1.00 40.90 333 TRP A O 1
ATOM 1826 N N . GLU A 1 261 ? 15.089 33.572 3.185 1.00 44.16 334 GLU A N 1
ATOM 1827 C CA . GLU A 1 261 ? 15.580 34.927 2.971 1.00 45.93 334 GLU A CA 1
ATOM 1828 C C . GLU A 1 261 ? 14.404 35.889 3.080 1.00 46.16 334 GLU A C 1
ATOM 1829 O O . GLU A 1 261 ? 13.476 35.831 2.274 1.00 45.51 334 GLU A O 1
ATOM 1835 N N . ILE A 1 262 ? 14.435 36.762 4.084 1.00 48.26 335 ILE A N 1
ATOM 1836 C CA . ILE A 1 262 ? 13.310 37.681 4.333 1.00 50.76 335 ILE A CA 1
ATOM 1837 C C . ILE A 1 262 ? 13.018 38.593 3.130 1.00 51.02 335 ILE A C 1
ATOM 1838 O O . ILE A 1 262 ? 11.869 38.739 2.720 1.00 51.05 335 ILE A O 1
ATOM 1843 N N . SER A 1 263 ? 14.075 39.163 2.558 1.00 52.38 336 SER A N 1
ATOM 1844 C CA . SER A 1 263 ? 13.992 40.081 1.423 1.00 54.79 336 SER A CA 1
ATOM 1845 C C . SER A 1 263 ? 13.161 39.572 0.252 1.00 55.92 336 SER A C 1
ATOM 1846 O O . SER A 1 263 ? 12.396 40.326 -0.347 1.00 55.85 336 SER A O 1
ATOM 1849 N N . THR A 1 264 ? 13.329 38.291 -0.067 1.00 56.96 337 THR A N 1
ATOM 1850 C CA . THR A 1 264 ? 12.705 37.687 -1.239 1.00 59.12 337 THR A CA 1
ATOM 1851 C C . THR A 1 264 ? 11.516 36.815 -0.859 1.00 59.76 337 THR A C 1
ATOM 1852 O O . THR A 1 264 ? 10.643 36.545 -1.686 1.00 63.04 337 THR A O 1
ATOM 1856 N N . GLY A 1 265 ? 11.489 36.384 0.398 1.00 58.26 338 GLY A N 1
ATOM 1857 C CA . GLY A 1 265 ? 10.441 35.505 0.897 1.00 57.73 338 GLY A CA 1
ATOM 1858 C C . GLY A 1 265 ? 10.619 34.042 0.523 1.00 57.27 338 GLY A C 1
ATOM 1859 O O . GLY A 1 265 ? 9.703 33.243 0.713 1.00 59.13 338 GLY A O 1
ATOM 1860 N N . ARG A 1 266 ? 11.798 33.691 0.008 1.00 54.77 339 ARG A N 1
ATOM 1861 C CA . ARG A 1 266 ? 12.073 32.334 -0.469 1.00 53.25 339 ARG A CA 1
ATOM 1862 C C . ARG A 1 266 ? 12.985 31.512 0.440 1.00 52.26 339 ARG A C 1
ATOM 1863 O O . ARG A 1 266 ? 13.797 32.053 1.194 1.00 49.75 339 ARG A O 1
ATOM 1871 N N . THR A 1 267 ? 12.836 30.193 0.346 1.00 53.20 340 THR A N 1
ATOM 1872 C CA . THR A 1 267 ? 13.761 29.246 0.954 1.00 52.02 340 THR A CA 1
ATOM 1873 C C . THR A 1 267 ? 15.051 29.212 0.140 1.00 53.00 340 THR A C 1
ATOM 1874 O O . THR A 1 267 ? 15.030 28.977 -1.074 1.00 51.73 340 THR A O 1
ATOM 1878 N N . LEU A 1 268 ? 16.167 29.460 0.820 1.00 51.17 341 LEU A N 1
ATOM 1879 C CA . LEU A 1 268 ? 17.483 29.428 0.199 1.00 51.74 341 LEU A CA 1
ATOM 1880 C C . LEU A 1 268 ? 18.183 28.095 0.422 1.00 51.40 341 LEU A C 1
ATOM 1881 O O . LEU A 1 268 ? 18.886 27.594 -0.462 1.00 50.34 341 LEU A O 1
ATOM 1886 N N . VAL A 1 269 ? 17.989 27.531 1.612 1.00 51.48 342 VAL A N 1
ATOM 1887 C CA . VAL A 1 269 ? 18.640 26.284 2.001 1.00 50.40 342 VAL A CA 1
ATOM 1888 C C . VAL A 1 269 ? 17.641 25.336 2.657 1.00 51.15 342 VAL A C 1
ATOM 1889 O O . VAL A 1 269 ? 16.805 25.748 3.469 1.00 50.72 342 VAL A O 1
ATOM 1893 N N . ARG A 1 270 ? 17.749 24.063 2.293 1.00 52.65 343 ARG A N 1
ATOM 1894 C CA . ARG A 1 270 ? 16.937 22.998 2.854 1.00 53.01 343 ARG A CA 1
ATOM 1895 C C . ARG A 1 270 ? 17.842 22.042 3.627 1.00 51.27 343 ARG A C 1
ATOM 1896 O O . ARG A 1 270 ? 18.763 21.468 3.051 1.00 51.93 343 ARG A O 1
ATOM 1904 N N . TYR A 1 271 ? 17.594 21.884 4.925 1.00 47.78 344 TYR A N 1
ATOM 1905 C CA . TYR A 1 271 ? 18.372 20.948 5.747 1.00 48.01 344 TYR A CA 1
ATOM 1906 C C . TYR A 1 271 ? 17.596 19.646 5.940 1.00 49.42 344 TYR A C 1
ATOM 1907 O O . TYR A 1 271 ? 16.688 19.565 6.773 1.00 48.37 344 TYR A O 1
ATOM 1916 N N . THR A 1 272 ? 17.951 18.634 5.152 1.00 52.14 345 THR A N 1
ATOM 1917 C CA . THR A 1 272 ? 17.201 17.378 5.122 1.00 55.04 345 THR A CA 1
ATOM 1918 C C . THR A 1 272 ? 17.971 16.225 5.750 1.00 55.71 345 THR A C 1
ATOM 1919 O O . THR A 1 272 ? 19.181 16.315 5.956 1.00 54.17 345 THR A O 1
ATOM 1923 N N . GLY A 1 273 ? 17.256 15.145 6.050 1.00 58.03 346 GLY A N 1
ATOM 1924 C CA . GLY A 1 273 ? 17.870 13.946 6.606 1.00 59.80 346 GLY A CA 1
ATOM 1925 C C . GLY A 1 273 ? 17.262 13.466 7.909 1.00 60.58 346 GLY A C 1
ATOM 1926 O O . GLY A 1 273 ? 17.273 12.267 8.189 1.00 60.79 346 GLY A O 1
ATOM 1927 N N . ALA A 1 274 ? 16.739 14.391 8.714 1.00 59.75 347 ALA A N 1
ATOM 1928 C CA . ALA A 1 274 ? 16.128 14.019 9.993 1.00 62.53 347 ALA A CA 1
ATOM 1929 C C . ALA A 1 274 ? 14.721 13.453 9.811 1.00 64.04 347 ALA A C 1
ATOM 1930 O O . ALA A 1 274 ? 14.168 13.449 8.702 1.00 64.56 347 ALA A O 1
ATOM 1932 N N . GLY A 1 275 ? 14.155 12.959 10.908 1.00 64.64 348 GLY A N 1
ATOM 1933 C CA . GLY A 1 275 ? 12.789 12.460 10.912 1.00 67.03 348 GLY A CA 1
ATOM 1934 C C . GLY A 1 275 ? 12.669 10.963 10.735 1.00 69.34 348 GLY A C 1
ATOM 1935 O O . GLY A 1 275 ? 13.601 10.208 11.037 1.00 70.10 348 GLY A O 1
ATOM 1936 N N . LEU A 1 276 ? 11.509 10.546 10.232 1.00 69.67 349 LEU A N 1
ATOM 1937 C CA . LEU A 1 276 ? 11.127 9.139 10.162 1.00 71.66 349 LEU A CA 1
ATOM 1938 C C . LEU A 1 276 ? 9.854 8.970 9.327 1.00 72.59 349 LEU A C 1
ATOM 1939 O O . LEU A 1 276 ? 9.181 9.951 9.005 1.00 72.35 349 LEU A O 1
ATOM 1944 N N . SER A 1 277 ? 9.538 7.727 8.973 1.00 73.26 350 SER A N 1
ATOM 1945 C CA . SER A 1 277 ? 8.279 7.409 8.308 1.00 72.55 350 SER A CA 1
ATOM 1946 C C . SER A 1 277 ? 7.348 6.694 9.279 1.00 72.29 350 SER A C 1
ATOM 1947 O O . SER A 1 277 ? 7.803 6.086 10.251 1.00 70.23 350 SER A O 1
ATOM 1950 N N . GLY A 1 278 ? 6.047 6.783 9.020 1.00 71.88 351 GLY A N 1
ATOM 1951 C CA . GLY A 1 278 ? 5.051 6.104 9.840 1.00 74.04 351 GLY A CA 1
ATOM 1952 C C . GLY A 1 278 ? 4.206 6.823 10.873 1.00 74.92 351 GLY A C 1
ATOM 1953 O O . GLY A 1 278 ? 3.021 6.521 11.036 1.00 78.09 351 GLY A O 1
ATOM 1954 N N . ARG A 1 279 ? 4.816 7.775 11.572 1.00 73.71 352 ARG A N 1
ATOM 1955 C CA . ARG A 1 279 ? 4.128 8.500 12.641 1.00 72.10 352 ARG A CA 1
ATOM 1956 C C . ARG A 1 279 ? 4.551 9.963 12.521 1.00 69.55 352 ARG A C 1
ATOM 1957 O O . ARG A 1 279 ? 5.616 10.281 11.984 1.00 67.28 352 ARG A O 1
ATOM 1965 N N . GLN A 1 280 ? 3.694 10.846 13.019 1.00 66.88 353 GLN A N 1
ATOM 1966 C CA . GLN A 1 280 ? 4.010 12.257 13.117 1.00 66.52 353 GLN A CA 1
ATOM 1967 C C . GLN A 1 280 ? 5.099 12.438 14.175 1.00 64.24 353 GLN A C 1
ATOM 1968 O O . GLN A 1 280 ? 5.078 11.773 15.215 1.00 61.84 353 GLN A O 1
ATOM 1974 N N . VAL A 1 281 ? 6.061 13.312 13.895 1.00 59.83 354 VAL A N 1
ATOM 1975 C CA . VAL A 1 281 ? 7.100 13.639 14.875 1.00 58.63 354 VAL A CA 1
ATOM 1976 C C . VAL A 1 281 ? 6.547 14.584 15.943 1.00 55.29 354 VAL A C 1
ATOM 1977 O O . VAL A 1 281 ? 5.593 15.322 15.693 1.00 54.93 354 VAL A O 1
ATOM 1981 N N . HIS A 1 282 ? 7.130 14.544 17.136 1.00 53.45 355 HIS A N 1
ATOM 1982 C CA . HIS A 1 282 ? 6.822 15.543 18.156 1.00 52.94 355 HIS A CA 1
ATOM 1983 C C . HIS A 1 282 ? 7.470 16.858 17.826 1.00 52.41 355 HIS A C 1
ATOM 1984 O O . HIS A 1 282 ? 8.311 16.931 16.931 1.00 51.72 355 HIS A O 1
ATOM 1991 N N . ARG A 1 283 ? 7.076 17.913 18.534 1.00 55.29 356 ARG A N 1
ATOM 1992 C CA . ARG A 1 283 ? 7.629 19.252 18.305 1.00 56.31 356 ARG A CA 1
ATOM 1993 C C . ARG A 1 283 ? 9.073 19.370 18.789 1.00 57.19 356 ARG A C 1
ATOM 1994 O O . ARG A 1 283 ? 9.385 19.013 19.930 1.00 57.01 356 ARG A O 1
ATOM 2002 N N . THR A 1 284 ? 9.948 19.865 17.914 1.00 56.48 357 THR A N 1
ATOM 2003 C CA . THR A 1 284 ? 11.316 20.219 18.312 1.00 57.07 357 THR A CA 1
ATOM 2004 C C . THR A 1 284 ? 11.895 21.420 17.526 1.00 56.15 357 THR A C 1
ATOM 2005 O O . THR A 1 284 ? 11.434 21.723 16.422 1.00 56.26 357 THR A O 1
ATOM 2009 N N . GLN A 1 285 ? 12.897 22.084 18.111 1.00 53.08 358 GLN A N 1
ATOM 2010 C CA . GLN A 1 285 ? 13.522 23.296 17.552 1.00 51.49 358 GLN A CA 1
ATOM 2011 C C . GLN A 1 285 ? 14.663 23.002 16.584 1.00 48.65 358 GLN A C 1
ATOM 2012 O O . GLN A 1 285 ? 15.439 22.076 16.799 1.00 49.28 358 GLN A O 1
ATOM 2018 N N . ALA A 1 286 ? 14.779 23.806 15.531 1.00 46.37 359 ALA A N 1
ATOM 2019 C CA . ALA A 1 286 ? 16.044 23.928 14.800 1.00 44.20 359 ALA A CA 1
ATOM 2020 C C . ALA A 1 286 ? 16.755 25.210 15.240 1.00 43.83 359 ALA A C 1
ATOM 2021 O O . ALA A 1 286 ? 16.168 26.298 15.212 1.00 43.21 359 ALA A O 1
ATOM 2023 N N . VAL A 1 287 ? 18.007 25.078 15.673 1.00 41.63 360 VAL A N 1
ATOM 2024 C CA . VAL A 1 287 ? 18.773 26.229 16.140 1.00 40.02 360 VAL A CA 1
ATOM 2025 C C . VAL A 1 287 ? 20.052 26.432 15.345 1.00 40.51 360 VAL A C 1
ATOM 2026 O O . VAL A 1 287 ? 20.528 25.519 14.658 1.00 41.19 360 VAL A O 1
ATOM 2030 N N . PHE A 1 288 ? 20.582 27.648 15.419 1.00 39.52 361 PHE A N 1
ATOM 2031 C CA . PHE A 1 288 ? 21.943 27.917 15.004 1.00 40.70 361 PHE A CA 1
ATOM 2032 C C . PHE A 1 288 ? 22.859 27.673 16.201 1.00 41.05 361 PHE A C 1
ATOM 2033 O O . PHE A 1 288 ? 22.429 27.742 17.361 1.00 39.51 361 PHE A O 1
ATOM 2041 N N . ASN A 1 289 ? 24.126 27.392 15.922 1.00 40.07 362 ASN A N 1
ATOM 2042 C CA . ASN A 1 289 ? 25.149 27.524 16.945 1.00 39.48 362 ASN A CA 1
ATOM 2043 C C . ASN A 1 289 ? 25.468 29.018 17.081 1.00 39.96 362 ASN A C 1
ATOM 2044 O O . ASN A 1 289 ? 24.922 29.829 16.339 1.00 39.49 362 ASN A O 1
ATOM 2049 N N . HIS A 1 290 ? 26.329 29.384 18.025 1.00 40.23 363 HIS A N 1
ATOM 2050 C CA . HIS A 1 290 ? 26.564 30.792 18.353 1.00 40.37 363 HIS A CA 1
ATOM 2051 C C . HIS A 1 290 ? 27.074 31.630 17.205 1.00 41.72 363 HIS A C 1
ATOM 2052 O O . HIS A 1 290 ? 26.809 32.831 17.157 1.00 41.77 363 HIS A O 1
ATOM 2059 N N . THR A 1 291 ? 27.801 31.017 16.272 1.00 41.63 364 THR A N 1
ATOM 2060 C CA . THR A 1 291 ? 28.311 31.738 15.106 1.00 42.64 364 THR A CA 1
ATOM 2061 C C . THR A 1 291 ? 27.432 31.560 13.866 1.00 44.20 364 THR A C 1
ATOM 2062 O O . THR A 1 291 ? 27.693 32.162 12.816 1.00 43.76 364 THR A O 1
ATOM 2066 N N . GLU A 1 292 ? 26.403 30.723 13.988 1.00 43.58 365 GLU A N 1
ATOM 2067 C CA . GLU A 1 292 ? 25.483 30.414 12.882 1.00 43.60 365 GLU A CA 1
ATOM 2068 C C . GLU A 1 292 ? 26.175 29.718 11.705 1.00 44.07 365 GLU A C 1
ATOM 2069 O O . GLU A 1 292 ? 25.713 29.792 10.563 1.00 44.99 365 GLU A O 1
ATOM 2075 N N . ASP A 1 293 ? 27.290 29.058 11.989 1.00 44.20 366 ASP A N 1
ATOM 2076 C CA . ASP A 1 293 ? 27.937 28.187 11.019 1.00 45.53 366 ASP A CA 1
ATOM 2077 C C . ASP A 1 293 ? 27.161 26.887 10.837 1.00 44.37 366 ASP A C 1
ATOM 2078 O O . ASP A 1 293 ? 27.270 26.238 9.798 1.00 44.35 366 ASP A O 1
ATOM 2083 N N . TYR A 1 294 ? 26.385 26.506 11.850 1.00 43.59 367 TYR A N 1
ATOM 2084 C CA . TYR A 1 294 ? 25.691 25.220 11.826 1.00 44.24 367 TYR A CA 1
ATOM 2085 C C . TYR A 1 294 ? 24.227 25.316 12.210 1.00 44.78 367 TYR A C 1
ATOM 2086 O O . TYR A 1 294 ? 23.833 26.142 13.042 1.00 44.42 367 TYR A O 1
ATOM 2095 N N . VAL A 1 295 ? 23.430 24.457 11.583 1.00 43.01 368 VAL A N 1
ATOM 2096 C CA . VAL A 1 295 ? 22.049 24.283 11.954 1.00 41.66 368 VAL A CA 1
ATOM 2097 C C . VAL A 1 295 ? 21.964 22.978 12.719 1.00 41.48 368 VAL A C 1
ATOM 2098 O O . VAL A 1 295 ? 22.512 21.963 12.292 1.00 42.81 368 VAL A O 1
ATOM 2102 N N . LEU A 1 296 ? 21.292 23.020 13.863 1.00 41.56 369 LEU A N 1
ATOM 2103 C CA . LEU A 1 296 ? 21.163 21.857 14.725 1.00 42.09 369 LEU A CA 1
ATOM 2104 C C . LEU A 1 296 ? 19.695 21.511 14.921 1.00 40.99 369 LEU A C 1
ATOM 2105 O O . LEU A 1 296 ? 18.883 22.377 15.247 1.00 38.55 369 LEU A O 1
ATOM 2110 N N . LEU A 1 297 ? 19.367 20.241 14.701 1.00 41.90 370 LEU A N 1
ATOM 2111 C CA . LEU A 1 297 ? 18.005 19.734 14.836 1.00 42.99 370 LEU A CA 1
ATOM 2112 C C . LEU A 1 297 ? 18.062 18.364 15.483 1.00 42.98 370 LEU A C 1
ATOM 2113 O O . LEU A 1 297 ? 18.747 17.480 14.979 1.00 45.09 370 LEU A O 1
ATOM 2118 N N . PRO A 1 298 ? 17.364 18.186 16.616 1.00 42.88 371 PRO A N 1
ATOM 2119 C CA . PRO A 1 298 ? 17.335 16.868 17.237 1.00 43.18 371 PRO A CA 1
ATOM 2120 C C . PRO A 1 298 ? 16.527 15.893 16.394 1.00 44.25 371 PRO A C 1
ATOM 2121 O O . PRO A 1 298 ? 15.442 16.231 15.913 1.00 45.35 371 PRO A O 1
ATOM 2125 N N . ASP A 1 299 ? 17.062 14.696 16.202 1.00 46.01 372 ASP A N 1
ATOM 2126 C CA . ASP A 1 299 ? 16.319 13.665 15.505 1.00 49.10 372 ASP A CA 1
ATOM 2127 C C . ASP A 1 299 ? 15.694 12.697 16.496 1.00 50.65 372 ASP A C 1
ATOM 2128 O O . ASP A 1 299 ? 16.382 12.123 17.348 1.00 49.52 372 ASP A O 1
ATOM 2133 N N . GLU A 1 300 ? 14.384 12.524 16.366 1.00 54.93 373 GLU A N 1
ATOM 2134 C CA . GLU A 1 300 ? 13.608 11.671 17.262 1.00 58.77 373 GLU A CA 1
ATOM 2135 C C . GLU A 1 300 ? 13.780 10.184 16.980 1.00 58.24 373 GLU A C 1
ATOM 2136 O O . GLU A 1 300 ? 13.603 9.360 17.880 1.00 58.59 373 GLU A O 1
ATOM 2142 N N . ARG A 1 301 ? 14.130 9.847 15.739 1.00 59.26 374 ARG A N 1
ATOM 2143 C CA . ARG A 1 301 ? 14.292 8.448 15.324 1.00 59.49 374 ARG A CA 1
ATOM 2144 C C . ARG A 1 301 ? 15.460 7.773 16.047 1.00 58.12 374 ARG A C 1
ATOM 2145 O O . ARG A 1 301 ? 15.398 6.586 16.370 1.00 57.16 374 ARG A O 1
ATOM 2153 N N . THR A 1 302 ? 16.508 8.545 16.317 1.00 57.43 375 THR A N 1
ATOM 2154 C CA . THR A 1 302 ? 17.749 8.007 16.871 1.00 57.49 375 THR A CA 1
ATOM 2155 C C . THR A 1 302 ? 18.161 8.633 18.207 1.00 56.49 375 THR A C 1
ATOM 2156 O O . THR A 1 302 ? 19.147 8.212 18.812 1.00 56.61 375 THR A O 1
ATOM 2160 N N . ILE A 1 303 ? 17.391 9.617 18.671 1.00 56.77 376 ILE A N 1
ATOM 2161 C CA . ILE A 1 303 ? 17.764 10.461 19.821 1.00 55.64 376 ILE A CA 1
ATOM 2162 C C . ILE A 1 303 ? 19.181 11.001 19.624 1.00 54.77 376 ILE A C 1
ATOM 2163 O O . ILE A 1 303 ? 20.046 10.902 20.502 1.00 55.52 376 ILE A O 1
ATOM 2168 N N . SER A 1 304 ? 19.407 11.558 18.441 1.00 52.19 377 SER A N 1
ATOM 2169 C CA . SER A 1 304 ? 20.682 12.160 18.110 1.00 51.48 377 SER A CA 1
ATOM 2170 C C . SER A 1 304 ? 20.460 13.537 17.492 1.00 49.57 377 SER A C 1
ATOM 2171 O O . SER A 1 304 ? 19.359 13.863 17.051 1.00 51.16 377 SER A O 1
ATOM 2174 N N . LEU A 1 305 ? 21.511 14.342 17.470 1.00 46.32 378 LEU A N 1
ATOM 2175 C CA . LEU A 1 305 ? 21.418 15.693 16.970 1.00 44.35 378 LEU A CA 1
ATOM 2176 C C . LEU A 1 305 ? 21.978 15.744 15.562 1.00 45.24 378 LEU A C 1
ATOM 2177 O O . LEU A 1 305 ? 23.164 15.498 15.348 1.00 44.57 378 LEU A O 1
ATOM 2182 N N . CYS A 1 306 ? 21.104 16.044 14.606 1.00 43.53 379 CYS A N 1
ATOM 2183 C CA . CYS A 1 306 ? 21.527 16.326 13.247 1.00 43.56 379 CYS A CA 1
ATOM 2184 C C . CYS A 1 306 ? 22.221 17.665 13.209 1.00 41.57 379 CYS A C 1
ATOM 2185 O O . CYS A 1 306 ? 21.812 18.610 13.886 1.00 39.32 379 CYS A O 1
ATOM 2188 N N . CYS A 1 307 ? 23.271 17.731 12.403 1.00 41.70 380 CYS A N 1
ATOM 2189 C CA . CYS A 1 307 ? 24.072 18.927 12.270 1.00 42.31 380 CYS A CA 1
ATOM 2190 C C . CYS A 1 307 ? 24.451 19.122 10.802 1.00 43.67 380 CYS A C 1
ATOM 2191 O O . CYS A 1 307 ? 25.006 18.221 10.169 1.00 43.88 380 CYS A O 1
ATOM 2194 N N . TRP A 1 308 ? 24.128 20.299 10.273 1.00 43.47 381 TRP A N 1
ATOM 2195 C CA . TRP A 1 308 ? 24.437 20.661 8.898 1.00 44.76 381 TRP A CA 1
ATOM 2196 C C . TRP A 1 308 ? 25.256 21.911 8.876 1.00 46.08 381 TRP A C 1
ATOM 2197 O O . TRP A 1 308 ? 25.100 22.784 9.735 1.00 45.89 381 TRP A O 1
ATOM 2208 N N . ASP A 1 309 ? 26.115 22.023 7.869 1.00 46.80 382 ASP A N 1
ATOM 2209 C CA . ASP A 1 309 ? 26.701 23.302 7.518 1.00 48.30 382 ASP A CA 1
ATOM 2210 C C . ASP A 1 309 ? 25.547 24.209 7.097 1.00 46.85 382 ASP A C 1
ATOM 2211 O O . ASP A 1 309 ? 24.706 23.814 6.293 1.00 45.69 382 ASP A O 1
ATOM 2216 N N . SER A 1 310 ? 25.509 25.417 7.654 1.00 46.01 383 SER A N 1
ATOM 2217 C CA . SER A 1 310 ? 24.414 26.350 7.411 1.00 45.70 383 SER A CA 1
ATOM 2218 C C . SER A 1 310 ? 24.398 26.904 5.981 1.00 46.68 383 SER A C 1
ATOM 2219 O O . SER A 1 310 ? 23.333 27.063 5.375 1.00 46.62 383 SER A O 1
ATOM 2222 N N . ARG A 1 311 ? 25.579 27.184 5.444 1.00 47.94 384 ARG A N 1
ATOM 2223 C CA . ARG A 1 311 ? 25.692 27.825 4.134 1.00 50.47 384 ARG A CA 1
ATOM 2224 C C . ARG A 1 311 ? 25.423 26.903 2.941 1.00 50.46 384 ARG A C 1
ATOM 2225 O O . ARG A 1 311 ? 24.905 27.354 1.919 1.00 50.49 384 ARG A O 1
ATOM 2233 N N . THR A 1 312 ? 25.751 25.621 3.087 1.00 51.04 385 THR A N 1
ATOM 2234 C CA . THR A 1 312 ? 25.687 24.667 1.978 1.00 52.24 385 THR A CA 1
ATOM 2235 C C . THR A 1 312 ? 24.678 23.534 2.175 1.00 53.00 385 THR A C 1
ATOM 2236 O O . THR A 1 312 ? 24.344 22.832 1.219 1.00 53.94 385 THR A O 1
ATOM 2240 N N . ALA A 1 313 ? 24.210 23.352 3.410 1.00 52.90 386 ALA A N 1
ATOM 2241 C CA . ALA A 1 313 ? 23.337 22.227 3.787 1.00 52.91 386 ALA A CA 1
ATOM 2242 C C . ALA A 1 313 ? 24.073 20.881 3.830 1.00 52.89 386 ALA A C 1
ATOM 2243 O O . ALA A 1 313 ? 23.445 19.821 3.831 1.00 51.21 386 ALA A O 1
ATOM 2245 N N . GLU A 1 314 ? 25.401 20.924 3.872 1.00 55.81 387 GLU A N 1
ATOM 2246 C CA . GLU A 1 314 ? 26.187 19.698 3.982 1.00 58.16 387 GLU A CA 1
ATOM 2247 C C . GLU A 1 314 ? 26.037 19.058 5.352 1.00 57.51 387 GLU A C 1
ATOM 2248 O O . GLU A 1 314 ? 26.227 19.710 6.382 1.00 56.67 387 GLU A O 1
ATOM 2254 N N . ARG A 1 315 ? 25.676 17.778 5.342 1.00 57.22 388 ARG A N 1
ATOM 2255 C CA . ARG A 1 315 ? 25.473 17.012 6.558 1.00 58.34 388 ARG A CA 1
ATOM 2256 C C . ARG A 1 315 ? 26.811 16.780 7.242 1.00 58.13 388 ARG A C 1
ATOM 2257 O O . ARG A 1 315 ? 27.740 16.246 6.636 1.00 59.22 388 ARG A O 1
ATOM 2265 N N . ARG A 1 316 ? 26.914 17.202 8.497 1.00 54.41 389 ARG A N 1
ATOM 2266 C CA . ARG A 1 316 ? 28.099 16.917 9.291 1.00 54.48 389 ARG A CA 1
ATOM 2267 C C . ARG A 1 316 ? 27.807 15.767 10.257 1.00 53.52 389 ARG A C 1
ATOM 2268 O O . ARG A 1 316 ? 26.760 15.126 10.166 1.00 51.56 389 ARG A O 1
ATOM 2276 N N . ASN A 1 317 ? 28.733 15.505 11.172 1.00 52.07 390 ASN A N 1
ATOM 2277 C CA . ASN A 1 317 ? 28.634 14.341 12.035 1.00 52.12 390 ASN A CA 1
ATOM 2278 C C . ASN A 1 317 ? 27.438 14.366 12.975 1.00 51.73 390 ASN A C 1
ATOM 2279 O O . ASN A 1 317 ? 27.078 15.405 13.528 1.00 54.67 390 ASN A O 1
ATOM 2284 N N . LEU A 1 318 ? 26.814 13.207 13.130 1.00 50.34 391 LEU A N 1
ATOM 2285 C CA . LEU A 1 318 ? 25.688 13.047 14.028 1.00 50.67 391 LEU A CA 1
ATOM 2286 C C . LEU A 1 318 ? 26.190 13.079 15.468 1.00 50.32 391 LEU A C 1
ATOM 2287 O O . LEU A 1 318 ? 27.246 12.521 15.775 1.00 50.41 391 LEU A O 1
ATOM 2292 N N . LEU A 1 319 ? 25.454 13.751 16.345 1.00 46.47 392 LEU A N 1
ATOM 2293 C CA . LEU A 1 319 ? 25.816 13.768 17.751 1.00 44.17 392 LEU A CA 1
ATOM 2294 C C . LEU A 1 319 ? 24.858 12.916 18.565 1.00 43.67 392 LEU A C 1
ATOM 2295 O O . LEU A 1 319 ? 23.678 13.237 18.682 1.00 43.28 392 LEU A O 1
ATOM 2300 N N . SER A 1 320 ? 25.374 11.828 19.127 1.00 44.88 393 SER A N 1
ATOM 2301 C CA . SER A 1 320 ? 24.600 11.001 20.048 1.00 46.75 393 SER A CA 1
ATOM 2302 C C . SER A 1 320 ? 24.345 11.794 21.328 1.00 45.00 393 SER A C 1
ATOM 2303 O O . SER A 1 320 ? 25.279 12.249 21.975 1.00 46.71 393 SER A O 1
ATOM 2306 N N . LEU A 1 321 ? 23.079 11.962 21.686 1.00 45.30 394 LEU A N 1
ATOM 2307 C CA . LEU A 1 321 ? 22.711 12.867 22.775 1.00 44.43 394 LEU A CA 1
ATOM 2308 C C . LEU A 1 321 ? 22.709 12.246 24.167 1.00 46.10 394 LEU A C 1
ATOM 2309 O O . LEU A 1 321 ? 22.769 12.964 25.171 1.00 48.97 394 LEU A O 1
ATOM 2314 N N . GLY A 1 322 ? 22.632 10.919 24.229 1.00 44.81 395 GLY A N 1
ATOM 2315 C CA . GLY A 1 322 ? 22.633 10.209 25.498 1.00 44.60 395 GLY A CA 1
ATOM 2316 C C . GLY A 1 322 ? 21.336 10.303 26.273 1.00 45.91 395 GLY A C 1
ATOM 2317 O O . GLY A 1 322 ? 21.298 10.016 27.472 1.00 45.72 395 GLY A O 1
ATOM 2318 N N . HIS A 1 323 ? 20.272 10.711 25.590 1.00 45.44 396 HIS A N 1
ATOM 2319 C CA . HIS A 1 323 ? 18.963 10.803 26.209 1.00 44.82 396 HIS A CA 1
ATOM 2320 C C . HIS A 1 323 ? 18.168 9.555 26.015 1.00 45.23 396 HIS A 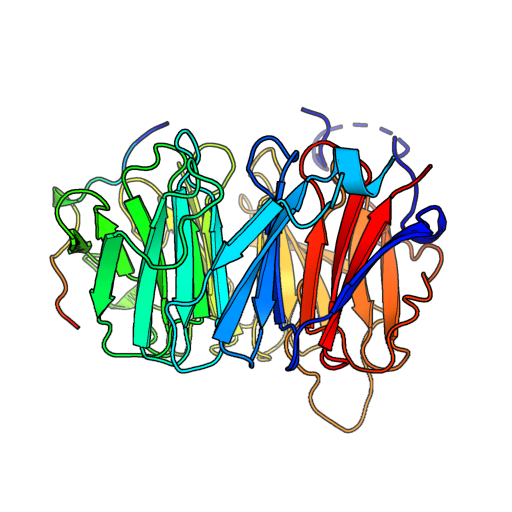C 1
ATOM 2321 O O . HIS A 1 323 ? 18.224 8.935 24.956 1.00 46.36 396 HIS A O 1
ATOM 2328 N N . ASN A 1 324 ? 17.402 9.191 27.042 1.00 46.43 397 ASN A N 1
ATOM 2329 C CA . ASN A 1 324 ? 16.604 7.967 27.021 1.00 47.08 397 ASN A CA 1
ATOM 2330 C C . ASN A 1 324 ? 15.204 8.141 26.453 1.00 46.95 397 ASN A C 1
ATOM 2331 O O . ASN A 1 324 ? 14.439 7.180 26.350 1.00 48.33 397 ASN A O 1
ATOM 2336 N N . ASN A 1 325 ? 14.888 9.377 26.079 1.00 45.18 398 ASN A N 1
ATOM 2337 C CA . ASN A 1 325 ? 13.675 9.684 25.351 1.00 44.54 398 ASN A CA 1
ATOM 2338 C C . ASN A 1 325 ? 13.874 10.916 24.463 1.00 46.07 398 ASN A C 1
ATOM 2339 O O . ASN A 1 325 ? 14.942 11.536 24.468 1.00 45.10 398 ASN A O 1
ATOM 2344 N N . ILE A 1 326 ? 12.836 11.239 23.698 1.00 46.81 399 ILE A N 1
ATOM 2345 C CA . ILE A 1 326 ? 12.813 12.356 22.760 1.00 48.24 399 ILE A CA 1
ATOM 2346 C C . ILE A 1 326 ? 13.250 13.690 23.391 1.00 46.91 399 ILE A C 1
ATOM 2347 O O . ILE A 1 326 ? 12.949 13.978 24.560 1.00 44.77 399 ILE A O 1
ATOM 2352 N N . VAL A 1 327 ? 13.990 14.471 22.609 1.00 45.64 400 VAL A N 1
ATOM 2353 C CA . VAL A 1 327 ? 14.373 15.823 22.987 1.00 46.34 400 VAL A CA 1
ATOM 2354 C C . VAL A 1 327 ? 13.386 16.803 22.347 1.00 47.77 400 VAL A C 1
ATOM 2355 O O . VAL A 1 327 ? 13.343 16.952 21.118 1.00 47.97 400 VAL A O 1
ATOM 2359 N N . ARG A 1 328 ? 12.581 17.454 23.182 1.00 47.32 401 ARG A N 1
ATOM 2360 C CA . ARG A 1 328 ? 11.571 18.378 22.676 1.00 48.97 401 ARG A CA 1
ATOM 2361 C C . ARG A 1 328 ? 12.107 19.797 22.622 1.00 48.19 401 ARG A C 1
ATOM 2362 O O . ARG A 1 328 ? 11.574 20.646 21.907 1.00 47.61 401 ARG A O 1
ATOM 2370 N N . CYS A 1 329 ? 13.173 20.051 23.374 1.00 46.13 402 CYS A N 1
ATOM 2371 C CA . CYS A 1 329 ? 13.773 21.367 23.367 1.00 43.10 402 CYS A CA 1
ATOM 2372 C C . CYS A 1 329 ? 15.286 21.362 23.288 1.00 40.30 402 CYS A C 1
ATOM 2373 O O . CYS A 1 329 ? 15.963 20.651 24.031 1.00 38.84 402 CYS A O 1
ATOM 2376 N N . ILE A 1 330 ? 15.793 22.179 22.371 1.00 37.60 403 ILE A N 1
ATOM 2377 C CA . ILE A 1 330 ? 17.211 22.486 22.289 1.00 36.69 403 ILE A CA 1
ATOM 2378 C C . ILE A 1 330 ? 17.405 23.999 22.192 1.00 36.14 403 ILE A C 1
ATOM 2379 O O . ILE A 1 330 ? 16.815 24.663 21.341 1.00 36.83 403 ILE A O 1
ATOM 2384 N N . VAL A 1 331 ? 18.224 24.547 23.072 1.00 37.82 404 VAL A N 1
ATOM 2385 C CA . VAL A 1 331 ? 18.611 25.953 22.957 1.00 38.87 404 VAL A CA 1
ATOM 2386 C C . VAL A 1 331 ? 20.127 26.052 22.906 1.00 39.37 404 VAL A C 1
ATOM 2387 O O . VAL A 1 331 ? 20.819 25.426 23.709 1.00 39.12 404 VAL A O 1
ATOM 2391 N N . HIS A 1 332 ? 20.636 26.816 21.945 1.00 40.00 405 HIS A N 1
ATOM 2392 C CA . HIS A 1 332 ? 22.068 27.031 21.840 1.00 40.57 405 HIS A CA 1
ATOM 2393 C C . HIS A 1 332 ? 22.435 28.346 22.436 1.00 41.34 405 HIS A C 1
ATOM 2394 O O . HIS A 1 332 ? 21.711 29.329 22.283 1.00 41.78 405 HIS A O 1
ATOM 2401 N N . SER A 1 333 ? 23.568 28.368 23.129 1.00 41.87 406 SER A N 1
ATOM 2402 C CA . SER A 1 333 ? 24.149 29.603 23.641 1.00 42.38 406 SER A CA 1
ATOM 2403 C C . SER A 1 333 ? 24.324 30.643 22.541 1.00 43.01 406 SER A C 1
ATOM 2404 O O . SER A 1 333 ? 24.747 30.309 21.436 1.00 40.44 406 SER A O 1
ATOM 2407 N N . PRO A 1 334 ? 24.000 31.911 22.847 1.00 46.15 407 PRO A N 1
ATOM 2408 C CA . PRO A 1 334 ? 24.203 32.994 21.885 1.00 47.79 407 PRO A CA 1
ATOM 2409 C C . PRO A 1 334 ? 25.677 33.399 21.760 1.00 49.05 407 PRO A C 1
ATOM 2410 O O . PRO A 1 334 ? 26.085 33.902 20.714 1.00 48.67 407 PRO A O 1
ATOM 2414 N N . THR A 1 335 ? 26.461 33.145 22.808 1.00 50.37 408 THR A N 1
ATOM 2415 C CA . THR A 1 335 ? 27.849 33.620 22.906 1.00 51.17 408 THR A CA 1
ATOM 2416 C C . THR A 1 335 ? 28.920 32.520 22.836 1.00 51.87 408 THR A C 1
ATOM 2417 O O . THR A 1 335 ? 30.042 32.773 22.391 1.00 53.30 408 THR A O 1
ATOM 2421 N N . ASN A 1 336 ? 28.577 31.312 23.275 1.00 50.54 409 ASN A N 1
ATOM 2422 C CA . ASN A 1 336 ? 29.557 30.232 23.436 1.00 50.84 409 ASN A CA 1
ATOM 2423 C C . ASN A 1 336 ? 29.202 28.970 22.648 1.00 48.04 409 ASN A C 1
ATOM 2424 O O . ASN A 1 336 ? 28.053 28.803 22.250 1.00 45.97 409 ASN A O 1
ATOM 2429 N N . PRO A 1 337 ? 30.187 28.068 22.430 1.00 47.63 410 PRO A N 1
ATOM 2430 C CA . PRO A 1 337 ? 29.839 26.746 21.908 1.00 45.60 410 PRO A CA 1
ATOM 2431 C C . PRO A 1 337 ? 29.248 25.885 23.028 1.00 44.79 410 PRO A C 1
ATOM 2432 O O . PRO A 1 337 ? 29.886 24.951 23.520 1.00 45.48 410 PRO A O 1
ATOM 2436 N N . GLY A 1 338 ? 28.034 26.233 23.434 1.00 44.52 411 GLY A N 1
ATOM 2437 C CA . GLY A 1 338 ? 27.303 25.505 24.461 1.00 42.80 411 GLY A CA 1
ATOM 2438 C C . GLY A 1 338 ? 25.852 25.400 24.054 1.00 41.34 411 GLY A C 1
ATOM 2439 O O . GLY A 1 338 ? 25.325 26.290 23.392 1.00 42.12 411 GLY A O 1
ATOM 2440 N N . PHE A 1 339 ? 25.211 24.293 24.410 1.00 40.90 412 PHE A N 1
ATOM 2441 C CA . PHE A 1 339 ? 23.762 24.188 24.265 1.00 39.15 412 PHE A CA 1
ATOM 2442 C C . PHE A 1 339 ? 23.152 23.273 25.316 1.00 38.58 412 PHE A C 1
ATOM 2443 O O . PHE A 1 339 ? 23.860 22.517 25.981 1.00 39.67 412 PHE A O 1
ATOM 2451 N N . MET A 1 340 ? 21.842 23.388 25.479 1.00 37.04 413 MET A N 1
ATOM 2452 C CA . MET A 1 340 ? 21.095 22.581 26.414 1.00 37.74 413 MET A CA 1
ATOM 2453 C C . MET A 1 340 ? 20.145 21.701 25.618 1.00 38.47 413 MET A C 1
ATOM 2454 O O . MET A 1 340 ? 19.481 22.181 24.686 1.00 37.62 413 MET A O 1
ATOM 2459 N N . THR A 1 341 ? 20.091 20.416 25.965 1.00 38.32 414 THR A N 1
ATOM 2460 C CA . THR A 1 341 ? 19.046 19.538 25.436 1.00 37.78 414 THR A CA 1
ATOM 2461 C C . THR A 1 341 ? 18.075 19.143 26.543 1.00 37.46 414 THR A C 1
ATOM 2462 O O . THR A 1 341 ? 18.496 18.745 27.630 1.00 37.44 414 THR A O 1
ATOM 2466 N N . CYS A 1 342 ? 16.783 19.278 26.258 1.00 36.42 415 CYS A N 1
ATOM 2467 C CA . CYS A 1 342 ? 15.725 18.947 27.200 1.00 38.75 415 CYS A CA 1
ATOM 2468 C C . CYS A 1 342 ? 14.968 17.727 26.717 1.00 39.45 415 CYS A C 1
ATOM 2469 O O . CYS A 1 342 ? 14.486 17.692 25.575 1.00 40.73 415 CYS A O 1
ATOM 2472 N N . SER A 1 343 ? 14.831 16.742 27.597 1.00 39.06 416 SER A N 1
ATOM 2473 C CA . SER A 1 343 ? 14.242 15.473 27.213 1.00 41.12 416 SER A CA 1
ATOM 2474 C C . SER A 1 343 ? 13.032 15.060 28.052 1.00 41.39 416 SER A C 1
ATOM 2475 O O . SER A 1 343 ? 12.878 15.478 29.197 1.00 38.92 416 SER A O 1
ATOM 2478 N N . ASP A 1 344 ? 12.184 14.232 27.442 1.00 43.82 417 ASP A N 1
ATOM 2479 C CA . ASP A 1 344 ? 11.092 13.558 28.132 1.00 45.03 417 ASP A CA 1
ATOM 2480 C C . ASP A 1 344 ? 11.608 12.543 29.161 1.00 44.31 417 ASP A C 1
ATOM 2481 O O . ASP A 1 344 ? 10.841 12.091 30.014 1.00 42.42 417 ASP A O 1
ATOM 2486 N N . ASP A 1 345 ? 12.896 12.195 29.095 1.00 44.19 418 ASP A N 1
ATOM 2487 C CA . ASP A 1 345 ? 13.507 11.366 30.154 1.00 44.60 418 ASP A CA 1
ATOM 2488 C C . ASP A 1 345 ? 13.658 12.101 31.494 1.00 43.80 418 ASP A C 1
ATOM 2489 O O . ASP A 1 345 ? 14.236 11.563 32.427 1.00 44.67 418 ASP A O 1
ATOM 2494 N N . PHE A 1 346 ? 13.131 13.327 31.567 1.00 43.80 419 PHE A N 1
ATOM 2495 C CA . PHE A 1 346 ? 13.111 14.159 32.789 1.00 45.80 419 PHE A CA 1
ATOM 2496 C C . PHE A 1 346 ? 14.396 14.954 33.000 1.00 45.65 419 PHE A C 1
ATOM 2497 O O . PHE A 1 346 ? 14.572 15.619 34.027 1.00 46.33 419 PHE A O 1
ATOM 2505 N N . ARG A 1 347 ? 15.293 14.874 32.026 1.00 44.77 420 ARG A N 1
ATOM 2506 C CA . ARG A 1 347 ? 16.644 15.359 32.224 1.00 46.48 420 ARG A CA 1
ATOM 2507 C C . ARG A 1 347 ? 16.951 16.455 31.220 1.00 45.47 420 ARG A C 1
ATOM 2508 O O . ARG A 1 347 ? 16.412 16.488 30.102 1.00 43.38 420 ARG A O 1
ATOM 2516 N N . ALA A 1 348 ? 17.802 17.372 31.660 1.00 42.87 421 ALA A N 1
ATOM 2517 C CA . ALA A 1 348 ? 18.366 18.385 30.793 1.00 42.38 421 ALA A CA 1
ATOM 2518 C C . ALA A 1 348 ? 19.882 18.232 30.817 1.00 41.80 421 ALA A C 1
ATOM 2519 O O . ALA A 1 348 ? 20.496 18.146 31.892 1.00 42.23 421 ALA A O 1
ATOM 2521 N N . ARG A 1 349 ? 20.469 18.161 29.626 1.00 40.38 422 ARG A N 1
ATOM 2522 C CA . ARG A 1 349 ? 21.903 17.958 29.471 1.00 41.38 422 ARG A CA 1
ATOM 2523 C C . ARG A 1 349 ? 22.535 19.213 28.926 1.00 41.54 422 ARG A C 1
ATOM 2524 O O . ARG A 1 349 ? 22.094 19.748 27.899 1.00 40.12 422 ARG A O 1
ATOM 2532 N N . PHE A 1 350 ? 23.559 19.686 29.629 1.00 41.85 423 PHE A N 1
ATOM 2533 C CA . PHE A 1 350 ? 24.320 20.837 29.187 1.00 41.66 423 PHE A CA 1
ATOM 2534 C C . PHE A 1 350 ? 25.542 20.395 28.391 1.00 41.85 423 PHE A C 1
ATOM 2535 O O . PHE A 1 350 ? 26.371 19.608 28.867 1.00 41.28 423 PHE A O 1
ATOM 2543 N N . TRP A 1 351 ? 25.630 20.922 27.177 1.00 41.09 424 TRP A N 1
ATOM 2544 C CA . TRP A 1 351 ? 26.662 20.564 26.224 1.00 42.53 424 TRP A CA 1
ATOM 2545 C C . TRP A 1 351 ? 27.593 21.698 26.006 1.00 43.58 424 TRP A C 1
ATOM 2546 O O . TRP A 1 351 ? 27.189 22.856 25.999 1.00 44.87 424 TRP A O 1
ATOM 2557 N N . TYR A 1 352 ? 28.857 21.360 25.808 1.00 45.45 425 TYR A N 1
ATOM 2558 C CA . TYR A 1 352 ? 29.887 22.334 25.569 1.00 47.97 425 TYR A CA 1
ATOM 2559 C C . TYR A 1 352 ? 31.042 21.670 24.838 1.00 49.55 425 TYR A C 1
ATOM 2560 O O . TYR A 1 352 ? 31.341 20.499 25.080 1.00 47.78 425 TYR A O 1
ATOM 2569 N N . ARG A 1 353 ? 31.670 22.414 23.931 1.00 51.94 426 ARG A N 1
ATOM 2570 C CA . ARG A 1 353 ? 32.930 21.990 23.341 1.00 56.01 426 ARG A CA 1
ATOM 2571 C C . ARG A 1 353 ? 34.045 22.426 24.284 1.00 58.18 426 ARG A C 1
ATOM 2572 O O . ARG A 1 353 ? 34.359 23.615 24.372 1.00 59.67 426 ARG A O 1
ATOM 2580 N N . ARG A 1 354 ? 34.619 21.463 25.003 1.00 61.26 427 ARG A N 1
ATOM 2581 C CA . ARG A 1 354 ? 35.768 21.721 25.870 1.00 63.05 427 ARG A CA 1
ATOM 2582 C C . ARG A 1 354 ? 37.060 21.605 25.075 1.00 62.55 427 ARG A C 1
ATOM 2583 O O . ARG A 1 354 ? 37.209 20.701 24.252 1.00 59.61 427 ARG A O 1
ATOM 2591 N N . TYR B 2 1 ? 16.809 50.134 21.382 1.00 43.41 581 TYR B N 1
ATOM 2592 C CA . TYR B 2 1 ? 15.798 49.345 20.634 1.00 42.66 581 TYR B CA 1
ATOM 2593 C C . TYR B 2 1 ? 14.547 50.190 20.436 1.00 43.42 581 TYR B C 1
ATOM 2594 O O . TYR B 2 1 ? 14.175 50.949 21.334 1.00 44.34 581 TYR B O 1
ATOM 2603 N N . PRO B 2 2 ? 13.891 50.066 19.263 1.00 42.05 582 PRO B N 1
ATOM 2604 C CA . PRO B 2 2 ? 12.593 50.717 19.122 1.00 42.99 582 PRO B CA 1
ATOM 2605 C C . PRO B 2 2 ? 11.588 50.008 20.025 1.00 42.74 582 PRO B C 1
ATOM 2606 O O . PRO B 2 2 ? 11.854 48.885 20.464 1.00 41.62 582 PRO B O 1
ATOM 2610 N N . LYS B 2 3 ? 10.462 50.655 20.316 1.00 42.20 583 LYS B N 1
ATOM 2611 C CA . LYS B 2 3 ? 9.420 50.023 21.128 1.00 43.83 583 LYS B CA 1
ATOM 2612 C C . LYS B 2 3 ? 8.136 49.777 20.330 1.00 44.47 583 LYS B C 1
ATOM 2613 O O . LYS B 2 3 ? 7.898 50.444 19.327 1.00 45.32 583 LYS B O 1
ATOM 2619 N N . PRO B 2 4 ? 7.311 48.804 20.758 1.00 45.87 584 PRO B N 1
ATOM 2620 C CA . PRO B 2 4 ? 6.060 48.591 20.031 1.00 46.08 584 PRO B CA 1
ATOM 2621 C C . PRO B 2 4 ? 5.148 49.805 20.180 1.00 46.90 584 PRO B C 1
ATOM 2622 O O . PRO B 2 4 ? 5.033 50.361 21.278 1.00 46.46 584 PRO B O 1
ATOM 2626 N N . ASP B 2 5 ? 4.529 50.219 19.077 1.00 46.71 585 ASP B N 1
ATOM 2627 C CA . ASP B 2 5 ? 3.632 51.364 19.084 1.00 47.53 585 ASP B CA 1
ATOM 2628 C C . ASP B 2 5 ? 2.230 50.887 19.442 1.00 46.32 585 ASP B C 1
ATOM 2629 O O . ASP B 2 5 ? 1.429 50.540 18.569 1.00 45.76 585 ASP B O 1
ATOM 2634 N N . THR B 2 6 ? 1.943 50.877 20.737 1.00 45.27 586 THR B N 1
ATOM 2635 C CA . THR B 2 6 ? 0.689 50.321 21.248 1.00 45.89 586 THR B CA 1
ATOM 2636 C C . THR B 2 6 ? -0.558 51.082 20.785 1.00 45.11 586 THR B C 1
ATOM 2637 O O . THR B 2 6 ? -1.638 50.500 20.710 1.00 44.17 586 THR B O 1
ATOM 2641 N N . GLN B 2 7 ? -0.399 52.375 20.494 1.00 45.49 587 GLN B N 1
ATOM 2642 C CA . GLN B 2 7 ? -1.473 53.207 19.947 1.00 46.32 587 GLN B CA 1
ATOM 2643 C C . GLN B 2 7 ? -1.888 52.778 18.533 1.00 46.89 587 GLN B C 1
ATOM 2644 O O . GLN B 2 7 ? -3.065 52.868 18.179 1.00 48.12 587 GLN B O 1
ATOM 2650 N N . GLN B 2 8 ? -0.927 52.312 17.734 1.00 46.31 588 GLN B N 1
ATOM 2651 C CA . GLN B 2 8 ? -1.218 51.685 16.438 1.00 47.22 588 GLN B CA 1
ATOM 2652 C C . GLN B 2 8 ? -1.876 50.308 16.612 1.00 46.21 588 GLN B C 1
ATOM 2653 O O . GLN B 2 8 ? -2.185 49.631 15.627 1.00 47.04 588 GLN B O 1
ATOM 2659 N N . MET B 2 9 ? -2.066 49.889 17.861 1.00 44.15 589 MET B N 1
ATOM 2660 C CA . MET B 2 9 ? -2.651 48.584 18.163 1.00 44.31 589 MET B CA 1
ATOM 2661 C C . MET B 2 9 ? -3.972 48.734 18.915 1.00 43.52 589 MET B C 1
ATOM 2662 O O . MET B 2 9 ? -4.313 49.830 19.384 1.00 42.65 589 MET B O 1
ATOM 2667 N N . ILE B 2 10 ? -4.703 47.627 19.031 1.00 41.22 590 ILE B N 1
ATOM 2668 C CA . ILE B 2 10 ? -5.970 47.619 19.756 1.00 41.84 590 ILE B CA 1
ATOM 2669 C C . ILE B 2 10 ? -5.838 46.797 21.043 1.00 40.99 590 ILE B C 1
ATOM 2670 O O . ILE B 2 10 ? -5.190 45.745 21.043 1.00 38.72 590 ILE B O 1
ATOM 2675 N N . PRO B 2 11 ? -6.448 47.273 22.147 1.00 41.31 591 PRO B N 1
ATOM 2676 C CA . PRO B 2 11 ? -6.420 46.485 23.380 1.00 42.34 591 PRO B CA 1
ATOM 2677 C C . PRO B 2 11 ? -7.098 45.137 23.184 1.00 42.86 591 PRO B C 1
ATOM 2678 O O . PRO B 2 11 ? -7.993 45.002 22.355 1.00 42.80 591 PRO B O 1
ATOM 2682 N N . PHE B 2 12 ? -6.653 44.148 23.943 1.00 44.87 592 PHE B N 1
ATOM 2683 C CA . PHE B 2 12 ? -7.171 42.805 23.830 1.00 46.34 592 PHE B CA 1
ATOM 2684 C C . PHE B 2 12 ? -7.382 42.247 25.221 1.00 48.38 592 PHE B C 1
ATOM 2685 O O . PHE B 2 12 ? -6.525 42.398 26.094 1.00 48.25 592 PHE B O 1
ATOM 2693 N N . GLN B 2 13 ? -8.532 41.617 25.428 1.00 52.63 593 GLN B N 1
ATOM 2694 C CA . GLN B 2 13 ? -8.847 41.013 26.713 1.00 56.89 593 GLN B CA 1
ATOM 2695 C C . GLN B 2 13 ? -9.223 39.541 26.539 1.00 59.34 593 GLN B C 1
ATOM 2696 O O . GLN B 2 13 ? -10.289 39.225 26.001 1.00 59.33 593 GLN B O 1
ATOM 2702 N N . PRO B 2 14 ? -8.324 38.635 26.964 1.00 61.66 594 PRO B N 1
ATOM 2703 C CA . PRO B 2 14 ? -8.574 37.187 26.966 1.00 63.40 594 PRO B CA 1
ATOM 2704 C C . PRO B 2 14 ? -9.673 36.744 27.940 1.00 63.30 594 PRO B C 1
ATOM 2705 O O . PRO B 2 14 ? -9.796 37.290 29.039 1.00 63.59 594 PRO B O 1
#

Organism: Homo sapiens (NCBI:txid9606)

GO terms:
  GO:0005634 nucleus (C, EXP)
  GO:0005515 protein binding (F, IPI)
  GO:0005654 nucleoplasm (C, TAS)
  GO:0005654 nucleoplasm (C, IDA)
  GO:0031440 regulation of mRNA 3'-end processing (P, IDA)
  GO:0003723 RNA binding (F, HDA)

Foldseek 3Di:
DQWDDLPPPDDDDFPQLKDFQDKDFFPFFKFDKDAQQVRQWMKTWGQCQKIFIAGVVVSNPVDRRQAIAHAGDGTWAEWDQQNPAQWIWTFFQSQKIFIFRPPDSPGHYGPDMDRHPFGWAEKEAQNVRQWIWTWGQDFFIWIAGPPPRDIDGQPDPVQTGPGGWQYKYAAPVQQWIWTWFQQCWIWIAGSPNRGTPDIDHNVPPRFGWRDWDAINVRQWIWTAGQNRKIFIAGPVVRDTDDIQDDADDPDDTDAHATWDAAQSNQWIWTQHQVQRWIWIAGRNHSHTDDIGNDPDPHDFNYKDHRNHFRWIWTTGSSRMITIMHND/DDDDPCVVDDDDDD

Secondary structure (DSSP, 8-state):
-----S-----S--GGG-EEEEEEE-SS-EEEEEE-TTSSEEEEEETTS-EEEEEHHHHH---SEEEEE---SS-EEEEEE-SSSSEEEEEETTSEEEEEE-SSTT--S-SEEEE-SS-EEEEEE-TTSSEEEEEESSSSPEEEETTT--EEE-S-GGGS-SS-EEEEEE-TTSSEEEEEETTS-EEEEETTT--EEEEETTTTTTSPEEEEEE-TTSSEEEEEETTS-EEEEETTTTEEEEEE-----SSSPPPP---EE-TTSSEEEEEETTTTEEEEEETTT--B---EE---SS-EEEEEE-SSSSEEEEEETTSEEEEEE--/-----GGGSEE---

B-factor: mean 49.08, std 9.13, range [32.46, 89.36]

Radius of gyration: 18.43 Å; Cα contacts (8 Å, |Δi|>4): 1041; chains: 2; bounding box: 45×47×50 Å